Protein AF-A0A6S7KUE8-F1 (afdb_monomer_lite)

Foldseek 3Di:
DVPPDFKAWPVVDDPVRVVVLQWDWDQDPVHRVTIIIGGPDVLVVLLVLLVCCLPPDFLVVLLVVCLVPLPPPVNLSSLLNNLLVLLVVCVVVVPRNLSSLLSLQQPDDQDQLADEDDPSNLSSLSSLVSSVDLVSLLVSLVPHCVLSRQAYEEPDDDLSSLLSVLSSLLRNQNHAAYHYEQCLSNVVSNLVSQQRHHHQADHYHYDDDDPPRAAALQSVLVSLCNHPLQDDDPRHHHQYDADYQHAHDPSNVVSVVCCVVVCSCVNHNYYHYDHRDDPPCVVVVVVVPDDPDDD

Radius of gyration: 24.3 Å; chains: 1; bounding box: 62×59×64 Å

pLDDT: mean 82.49, std 15.75, range [28.41, 98.31]

Secondary structure (DSSP, 8-state):
--S----EEGGG--HHHHTSS-EEEEE-SSSTTSEEEEESSHHHHHHHHHHHHHHHS-HHHHHHHHHHHTT-GGGHHHHHHHHHHHHHHHTTSHHHHHHHHHHHHHT----TTEEE--HHHHHHHHHHHHT--HHHHHHHHHHSGGGG--EEEE-S--HHHHHHHHHHHTT-TT--EEEEE-GGGGHHHHHHHHHH---SEEEEE--TT-TT-PPBHHHHHHHHHHSGGGS--TT----EEEEES-B--HHHHHHHHHHHHTTTTTT-SEEEEEPPPPTTTHHHHGGG-------

Sequence (295 aa):
MENGQLIFDQELFDEQMKKSGLLNSLSNPIFPIQTQFCFIHLTIQEFLAALHVTETYAPADMNEFITNHIRSGKWHLVLQFIAGLLGKKIKMFYRDYIECVLAFAKNCDVIHGKHNLNVNQVLVMKCLREVDDEEIVKDVCETTAMNDVVKLRVDGFHPSDSAAVMFVCKHMKNLTQLYFRNYADCFREFLQLLQKRCINILELMEGFGDKDKHIGAGPVFSALMKSHCTLNHKHTNLTFLMLHGVLLDDPGLSNMRAFFENGHAKHLEKFHFDLPLSPLSWREEMNYTAPLSAR

Structure (mmCIF, N/CA/C/O backbone):
data_AF-A0A6S7KUE8-F1
#
_entry.id   AF-A0A6S7KUE8-F1
#
loop_
_atom_site.group_PDB
_atom_site.id
_atom_site.type_symbol
_atom_site.label_atom_id
_atom_site.label_alt_id
_atom_site.label_comp_id
_atom_site.label_asym_id
_atom_site.label_entity_id
_atom_site.label_seq_id
_atom_site.pdbx_PDB_ins_code
_atom_site.Cartn_x
_atom_site.Cartn_y
_atom_site.Cartn_z
_atom_site.occupancy
_atom_site.B_iso_or_equiv
_atom_site.auth_seq_id
_atom_site.auth_comp_id
_atom_site.auth_asym_id
_atom_site.auth_atom_id
_atom_site.pdbx_PDB_model_num
ATOM 1 N N . MET A 1 1 ? 11.735 -5.085 -22.568 1.00 53.97 1 MET A N 1
ATOM 2 C CA . MET A 1 1 ? 12.772 -6.063 -22.158 1.00 53.97 1 MET A CA 1
ATOM 3 C C . MET A 1 1 ? 12.369 -7.445 -22.659 1.00 53.97 1 MET A C 1
ATOM 5 O O . MET A 1 1 ? 11.889 -8.248 -21.869 1.00 53.97 1 MET A O 1
ATOM 9 N N . GLU A 1 2 ? 12.524 -7.733 -23.950 1.00 46.66 2 GLU A N 1
ATOM 10 C CA . GLU A 1 2 ? 12.017 -9.003 -24.500 1.00 46.66 2 GLU A CA 1
ATOM 11 C C . GLU A 1 2 ? 12.771 -10.232 -23.960 1.00 46.66 2 GLU A C 1
ATOM 13 O O . GLU A 1 2 ? 12.159 -11.278 -23.810 1.00 46.66 2 GLU A O 1
ATOM 18 N N . ASN A 1 3 ? 14.028 -10.089 -23.500 1.00 60.69 3 ASN A N 1
ATOM 19 C CA . ASN A 1 3 ? 14.845 -11.228 -23.034 1.00 60.69 3 ASN A CA 1
ATOM 20 C C . ASN A 1 3 ? 15.563 -11.035 -21.681 1.00 60.69 3 ASN A C 1
ATOM 22 O O . ASN A 1 3 ? 16.439 -11.814 -21.326 1.00 60.69 3 ASN A O 1
ATOM 26 N N . GLY A 1 4 ? 15.233 -9.995 -20.901 1.00 65.31 4 GLY A N 1
ATOM 27 C CA . GLY A 1 4 ? 15.970 -9.699 -19.653 1.00 65.31 4 GLY A CA 1
ATOM 28 C C . GLY A 1 4 ? 17.437 -9.302 -19.871 1.00 65.31 4 GLY A C 1
ATOM 29 O O . GLY A 1 4 ? 18.258 -9.452 -18.974 1.00 65.31 4 GLY A O 1
ATOM 30 N N . GLN A 1 5 ? 17.754 -8.810 -21.067 1.00 77.31 5 GLN A N 1
ATOM 31 C CA . GLN A 1 5 ? 19.077 -8.327 -21.432 1.00 77.31 5 GLN A CA 1
ATOM 32 C C . GLN A 1 5 ? 19.477 -7.126 -20.559 1.00 77.31 5 GLN A C 1
ATOM 34 O O . GLN A 1 5 ? 18.696 -6.188 -20.379 1.00 77.31 5 GLN A O 1
ATOM 39 N N . LEU A 1 6 ? 20.689 -7.189 -20.005 1.00 83.75 6 LEU A N 1
ATOM 40 C CA . LEU A 1 6 ? 21.284 -6.151 -19.150 1.00 83.75 6 LEU A CA 1
ATOM 41 C C . LEU A 1 6 ? 22.481 -5.456 -19.812 1.00 83.75 6 LEU A C 1
ATOM 43 O O . LEU A 1 6 ? 22.948 -4.432 -19.320 1.00 83.75 6 LEU A O 1
ATOM 47 N N . ILE A 1 7 ? 22.989 -6.031 -20.904 1.00 86.56 7 ILE A N 1
ATOM 48 C CA . ILE A 1 7 ? 24.171 -5.571 -21.629 1.00 86.56 7 ILE A CA 1
ATOM 49 C C . ILE A 1 7 ? 23.788 -5.408 -23.093 1.00 86.56 7 ILE A C 1
ATOM 51 O O . ILE A 1 7 ? 23.192 -6.306 -23.689 1.00 86.56 7 ILE A O 1
ATOM 55 N N . PHE A 1 8 ? 24.131 -4.262 -23.654 1.00 88.44 8 PHE A N 1
ATOM 56 C CA . PHE A 1 8 ? 23.706 -3.807 -24.965 1.00 88.44 8 PHE A CA 1
ATOM 57 C C . PHE A 1 8 ? 24.927 -3.399 -25.786 1.00 88.44 8 PHE A C 1
ATOM 59 O O . PHE A 1 8 ? 25.883 -2.834 -25.249 1.00 88.44 8 PHE A O 1
ATOM 66 N N . ASP A 1 9 ? 24.893 -3.662 -27.087 1.00 87.88 9 ASP A N 1
ATOM 67 C CA . ASP A 1 9 ? 25.995 -3.301 -27.973 1.00 87.88 9 ASP A CA 1
ATOM 68 C C . ASP A 1 9 ? 26.000 -1.796 -28.270 1.00 87.88 9 ASP A C 1
ATOM 70 O O . ASP A 1 9 ? 24.959 -1.133 -28.267 1.00 87.88 9 ASP A O 1
ATOM 74 N N . GLN A 1 10 ? 27.189 -1.247 -28.534 1.00 86.25 10 GLN A N 1
ATOM 75 C CA . GLN A 1 10 ? 27.401 0.184 -28.778 1.00 86.25 10 GLN A CA 1
ATOM 76 C C . GLN A 1 10 ? 26.501 0.776 -29.873 1.00 86.25 10 GLN A C 1
ATOM 78 O O . GLN A 1 10 ? 26.181 1.962 -29.811 1.00 86.25 10 GLN A O 1
ATOM 83 N N . GLU A 1 11 ? 26.105 -0.024 -30.862 1.00 85.94 11 GLU A N 1
ATOM 84 C CA . GLU A 1 11 ? 25.285 0.400 -32.003 1.00 85.94 11 GLU A CA 1
ATOM 85 C C . GLU A 1 11 ? 23.877 0.864 -31.599 1.00 85.94 11 GLU A C 1
ATOM 87 O O . GLU A 1 11 ? 23.249 1.623 -32.332 1.00 85.94 11 GLU A O 1
ATOM 92 N N . LEU A 1 12 ? 23.399 0.466 -30.414 1.00 86.38 12 LEU A N 1
ATOM 93 C CA . LEU A 1 12 ? 22.085 0.850 -29.892 1.00 86.38 12 LEU A CA 1
ATOM 94 C C . LEU A 1 12 ? 22.065 2.232 -29.218 1.00 86.38 12 LEU A C 1
ATOM 96 O O . LEU A 1 12 ? 20.992 2.698 -28.838 1.00 86.38 12 LEU A O 1
ATOM 100 N N . PHE A 1 13 ? 23.220 2.886 -29.050 1.00 87.06 13 PHE A N 1
ATOM 101 C CA . PHE A 1 13 ? 23.329 4.152 -28.322 1.00 87.06 13 PHE A CA 1
ATOM 102 C C . PHE A 1 13 ? 23.927 5.254 -29.188 1.00 87.06 13 PHE A C 1
ATOM 104 O O . PHE A 1 13 ? 25.046 5.139 -29.696 1.00 87.06 13 PHE A O 1
ATOM 111 N N . ASP A 1 14 ? 23.214 6.373 -29.276 1.00 91.19 14 ASP A N 1
ATOM 112 C CA . ASP A 1 14 ? 23.757 7.596 -29.852 1.00 91.19 14 ASP A CA 1
ATOM 113 C C . ASP A 1 14 ? 24.721 8.315 -28.880 1.00 91.19 14 ASP A C 1
ATOM 115 O O . ASP A 1 14 ? 24.879 7.960 -27.706 1.00 91.19 14 ASP A O 1
ATOM 119 N N . GLU A 1 15 ? 25.404 9.347 -29.377 1.00 89.19 15 GLU A N 1
ATOM 120 C CA . GLU A 1 15 ? 26.375 10.114 -28.588 1.00 89.19 15 GLU A CA 1
ATOM 121 C C . GLU A 1 15 ? 25.750 10.895 -27.425 1.00 89.19 15 GLU A C 1
ATOM 123 O O . GLU A 1 15 ? 26.433 11.180 -26.438 1.00 89.19 15 GLU A O 1
ATOM 128 N N . GLN A 1 16 ? 24.466 11.245 -27.510 1.00 92.31 16 GLN A N 1
ATOM 129 C CA . GLN A 1 16 ? 23.765 11.931 -26.431 1.00 92.31 16 GLN A CA 1
ATOM 130 C C . GLN A 1 16 ? 23.457 10.953 -25.292 1.00 92.31 16 GLN A C 1
ATOM 132 O O . GLN A 1 16 ? 23.724 11.264 -24.130 1.00 92.31 16 GLN A O 1
ATOM 137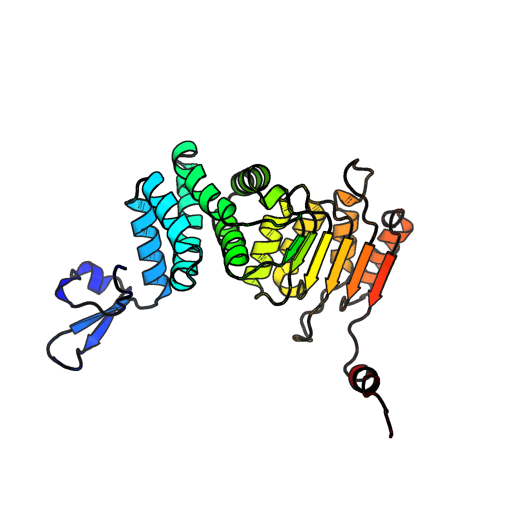 N N . MET A 1 17 ? 22.978 9.750 -25.611 1.00 89.81 17 MET A N 1
ATOM 138 C CA . MET A 1 17 ? 22.739 8.674 -24.651 1.00 89.81 17 MET A CA 1
ATOM 139 C C . MET A 1 17 ? 24.029 8.278 -23.935 1.00 89.81 17 MET A C 1
ATOM 141 O O . MET A 1 17 ? 24.027 8.145 -22.711 1.00 89.81 17 MET A O 1
ATOM 145 N N . LYS A 1 18 ? 25.154 8.182 -24.654 1.00 89.00 18 LYS A N 1
ATOM 146 C CA . LYS A 1 18 ? 26.470 7.896 -24.052 1.00 89.00 18 LYS A CA 1
ATOM 147 C C . LYS A 1 18 ? 26.919 8.973 -23.063 1.00 89.00 18 LYS A C 1
ATOM 149 O O . LYS A 1 18 ? 27.574 8.662 -22.075 1.00 89.00 18 LYS A O 1
ATOM 154 N N . LYS A 1 19 ? 26.540 10.232 -23.295 1.00 90.12 19 LYS A N 1
ATOM 155 C CA . LYS A 1 19 ? 26.858 11.373 -22.416 1.00 90.12 19 LYS A CA 1
ATOM 156 C C . LYS A 1 19 ? 25.806 11.632 -21.336 1.00 90.12 19 LYS A C 1
ATOM 158 O O . LYS A 1 19 ? 25.992 12.533 -20.527 1.00 90.12 19 LYS A O 1
ATOM 163 N N . SER A 1 20 ? 24.723 10.854 -21.295 1.00 91.00 20 SER A N 1
ATOM 164 C CA . SER A 1 20 ? 23.620 11.052 -20.344 1.00 91.00 20 SER A CA 1
ATOM 165 C C . SER A 1 20 ? 24.007 10.827 -18.877 1.00 91.00 20 SER A C 1
ATOM 167 O O . SER A 1 20 ? 23.275 11.245 -17.984 1.00 91.00 20 SER A O 1
ATOM 169 N N . GLY A 1 21 ? 25.118 10.130 -18.617 1.00 90.31 21 GLY A N 1
ATOM 170 C CA . GLY A 1 21 ? 25.482 9.658 -17.279 1.00 90.31 21 GLY A CA 1
ATOM 171 C C . GLY A 1 21 ? 24.641 8.474 -16.790 1.00 90.31 21 GLY A C 1
ATOM 172 O O . GLY A 1 21 ? 24.824 8.046 -15.658 1.00 90.31 21 GLY A O 1
ATOM 173 N N . LEU A 1 22 ? 23.741 7.928 -17.619 1.00 90.88 22 LEU A N 1
ATOM 174 C CA . LEU A 1 22 ? 22.870 6.796 -17.270 1.00 90.88 22 LEU A CA 1
ATOM 175 C C . LEU A 1 22 ? 23.443 5.433 -17.673 1.00 90.88 22 LEU A C 1
ATOM 177 O O . LEU A 1 22 ? 22.861 4.403 -17.325 1.00 90.88 22 LEU A O 1
ATOM 181 N N . LEU A 1 23 ? 24.571 5.417 -18.386 1.00 92.62 23 LEU A N 1
ATOM 182 C CA . LEU A 1 23 ? 25.199 4.210 -18.913 1.00 92.62 23 LEU A CA 1
ATOM 183 C C . LEU A 1 23 ? 26.609 4.032 -18.346 1.00 92.62 23 LEU A C 1
ATOM 185 O O . LEU A 1 23 ? 27.388 4.981 -18.295 1.00 92.62 23 LEU A O 1
ATOM 189 N N . ASN A 1 24 ? 26.947 2.794 -17.998 1.00 91.56 24 ASN A N 1
ATOM 190 C CA . ASN A 1 24 ? 28.317 2.345 -17.800 1.00 91.56 24 ASN A CA 1
ATOM 191 C C . ASN A 1 24 ? 28.819 1.692 -19.089 1.00 91.56 24 ASN A C 1
ATOM 193 O O . ASN A 1 24 ? 28.128 0.858 -19.674 1.00 91.56 24 ASN A O 1
ATOM 197 N N . SER A 1 25 ? 30.034 2.045 -19.504 1.00 90.69 25 SER A N 1
ATOM 198 C CA . SER A 1 25 ? 30.748 1.379 -20.594 1.00 90.69 25 SER A CA 1
ATOM 199 C C . SER A 1 25 ? 31.576 0.210 -20.066 1.00 90.69 25 SER A C 1
ATOM 201 O O . SER A 1 25 ? 32.281 0.345 -19.065 1.00 90.69 25 SER A O 1
ATOM 203 N N . LEU A 1 26 ? 31.551 -0.906 -20.779 1.00 88.69 26 LEU A N 1
ATOM 204 C CA . LEU A 1 26 ? 32.265 -2.137 -20.471 1.00 88.69 26 LEU A CA 1
ATOM 205 C C . LEU A 1 26 ? 33.042 -2.576 -21.718 1.00 88.69 26 LEU A C 1
ATOM 207 O O . LEU A 1 26 ? 32.535 -2.470 -22.835 1.00 88.69 26 LEU A O 1
ATOM 211 N N . SER A 1 27 ? 34.257 -3.096 -21.551 1.00 83.81 27 SER A N 1
ATOM 212 C CA . SER A 1 27 ? 34.951 -3.782 -22.648 1.00 83.81 27 SER A CA 1
ATOM 213 C C . SER A 1 27 ? 34.301 -5.143 -22.895 1.00 83.81 27 SER A C 1
ATOM 215 O O . SER A 1 27 ? 34.071 -5.891 -21.943 1.00 83.81 27 SER A O 1
ATOM 217 N N . ASN A 1 28 ? 34.040 -5.494 -24.155 1.00 79.62 28 ASN A N 1
ATOM 218 C CA . ASN A 1 28 ? 33.561 -6.832 -24.487 1.00 79.62 28 ASN A CA 1
ATOM 219 C C . ASN A 1 28 ? 34.693 -7.860 -24.245 1.00 79.62 28 ASN A C 1
ATOM 221 O O . ASN A 1 28 ? 35.773 -7.725 -24.827 1.00 79.62 28 ASN A O 1
ATOM 225 N N . PRO A 1 29 ? 34.479 -8.894 -23.408 1.00 77.31 29 PRO A N 1
ATOM 226 C CA . PRO A 1 29 ? 35.526 -9.851 -23.046 1.00 77.31 29 PRO A CA 1
ATOM 227 C C . PRO A 1 29 ? 35.936 -10.776 -24.202 1.00 77.31 29 PRO A C 1
ATOM 229 O O . PRO A 1 29 ? 37.032 -11.331 -24.177 1.00 77.31 29 PRO A O 1
ATOM 232 N N . ILE A 1 30 ? 35.070 -10.950 -25.205 1.00 79.94 30 ILE A N 1
ATOM 233 C CA . ILE A 1 30 ? 35.307 -11.792 -26.387 1.00 79.94 30 ILE A CA 1
ATOM 234 C C . ILE A 1 30 ? 35.902 -10.954 -27.526 1.00 79.94 30 ILE A C 1
ATOM 236 O O . ILE A 1 30 ? 36.787 -11.418 -28.244 1.00 79.94 30 ILE A O 1
ATOM 240 N N . PHE A 1 31 ? 35.459 -9.702 -27.663 1.00 79.81 31 PHE A N 1
ATOM 241 C CA . PHE A 1 31 ? 35.920 -8.768 -28.691 1.00 79.81 31 PHE A CA 1
ATOM 242 C C . PHE A 1 31 ? 36.401 -7.457 -28.055 1.00 79.81 31 PHE A C 1
ATOM 244 O O . PHE A 1 31 ? 35.650 -6.488 -28.043 1.00 79.81 31 PHE A O 1
ATOM 251 N N . PRO A 1 32 ? 37.656 -7.362 -27.578 1.00 75.62 32 PRO A N 1
ATOM 252 C CA . PRO A 1 32 ? 38.133 -6.232 -26.763 1.00 75.62 32 PRO A CA 1
ATOM 253 C C . PRO A 1 32 ? 38.028 -4.839 -27.407 1.00 75.62 32 PRO A C 1
ATOM 255 O O . PRO A 1 32 ? 38.117 -3.830 -26.715 1.00 75.62 32 PRO A O 1
ATOM 258 N N . ILE A 1 33 ? 37.859 -4.780 -28.731 1.00 76.56 33 ILE A N 1
ATOM 259 C CA . ILE A 1 33 ? 37.702 -3.543 -29.511 1.00 76.56 33 ILE A CA 1
ATOM 260 C C . ILE A 1 33 ? 36.241 -3.046 -29.483 1.00 76.56 33 ILE A C 1
ATOM 262 O O . ILE A 1 33 ? 35.976 -1.878 -29.756 1.00 76.56 33 ILE A O 1
ATOM 266 N N . GLN A 1 34 ? 35.284 -3.910 -29.137 1.00 81.62 34 GLN A N 1
ATOM 267 C CA . GLN A 1 34 ? 33.876 -3.553 -29.002 1.00 81.62 34 GLN A CA 1
ATOM 268 C C . GLN A 1 34 ? 33.573 -3.068 -27.584 1.00 81.62 34 GLN A C 1
ATOM 270 O O . GLN A 1 34 ? 33.896 -3.725 -26.591 1.00 81.62 34 GLN A O 1
ATOM 275 N N . THR A 1 35 ? 32.896 -1.925 -27.506 1.00 86.81 35 THR A N 1
ATOM 276 C CA . THR A 1 35 ? 32.341 -1.414 -26.251 1.00 86.81 35 THR A CA 1
ATOM 277 C C . THR A 1 35 ? 30.917 -1.927 -26.092 1.00 86.81 35 THR A C 1
ATOM 279 O O . THR A 1 35 ? 30.127 -1.906 -27.036 1.00 86.81 35 THR A O 1
ATOM 282 N N . GLN A 1 36 ? 30.580 -2.363 -24.888 1.00 90.75 36 GLN A N 1
ATOM 283 C CA . GLN A 1 36 ? 29.217 -2.682 -24.484 1.00 90.75 36 GLN A CA 1
ATOM 284 C C . GLN A 1 36 ? 28.757 -1.699 -23.417 1.00 90.75 36 GLN A C 1
ATOM 286 O O . GLN A 1 36 ? 29.570 -1.094 -22.718 1.00 90.75 36 GLN A O 1
ATOM 291 N N . PHE A 1 37 ? 27.448 -1.541 -23.286 1.00 91.25 37 PHE A N 1
ATOM 292 C CA . PHE A 1 37 ? 26.849 -0.646 -22.311 1.00 91.25 37 PHE A CA 1
ATOM 293 C C . PHE A 1 37 ? 25.836 -1.383 -21.449 1.00 91.25 37 PHE A C 1
ATOM 295 O O . PHE A 1 37 ? 25.102 -2.253 -21.918 1.00 91.25 37 PHE A O 1
ATOM 302 N N . CYS A 1 38 ? 25.764 -0.994 -20.186 1.00 91.62 38 CYS A N 1
ATOM 303 C CA . CYS A 1 38 ? 24.664 -1.329 -19.294 1.00 91.62 38 CYS A CA 1
ATOM 304 C C . CYS A 1 38 ? 24.179 -0.058 -18.599 1.00 91.62 38 CYS A C 1
ATOM 306 O O . CYS A 1 38 ? 24.899 0.939 -18.533 1.00 91.62 38 CYS A O 1
ATOM 308 N N . PHE A 1 39 ? 22.956 -0.071 -18.075 1.00 92.38 39 PHE A N 1
ATOM 309 C CA . PHE A 1 39 ? 22.504 1.029 -17.228 1.00 92.38 39 PHE A CA 1
ATOM 310 C C . PHE A 1 39 ? 23.326 1.075 -15.940 1.00 92.38 39 PHE A C 1
ATOM 312 O O . PHE A 1 39 ? 23.695 0.033 -15.397 1.00 92.38 39 PHE A O 1
ATOM 319 N N . ILE A 1 40 ? 23.571 2.279 -15.417 1.00 93.25 40 ILE A N 1
ATOM 320 C CA . ILE A 1 40 ? 24.326 2.457 -14.164 1.00 93.25 40 ILE A CA 1
ATOM 321 C C . ILE A 1 40 ? 23.701 1.712 -12.978 1.00 93.25 40 ILE A C 1
ATOM 323 O O . ILE A 1 40 ? 24.401 1.355 -12.034 1.00 93.25 40 ILE A O 1
ATOM 327 N N . HIS A 1 41 ? 22.386 1.480 -13.023 1.00 92.69 41 HIS A N 1
ATOM 328 C CA . HIS A 1 41 ? 21.662 0.717 -12.021 1.00 92.69 41 HIS A CA 1
ATOM 329 C C . HIS A 1 41 ? 20.420 0.057 -12.629 1.00 92.69 41 HIS A C 1
ATOM 331 O O . HIS A 1 41 ? 19.746 0.651 -13.476 1.00 92.69 41 HIS A O 1
ATOM 337 N N . LEU A 1 42 ? 20.076 -1.144 -12.153 1.00 91.19 42 LEU A N 1
ATOM 338 C CA . LEU A 1 42 ? 18.917 -1.902 -12.642 1.00 91.19 42 LEU A CA 1
ATOM 339 C C . LEU A 1 42 ? 17.604 -1.121 -12.477 1.00 91.19 42 LEU A C 1
ATOM 341 O O . LEU A 1 42 ? 16.780 -1.109 -13.384 1.00 91.19 42 LEU A O 1
ATOM 345 N N . THR A 1 43 ? 17.459 -0.371 -11.383 1.00 93.81 43 THR A N 1
ATOM 346 C CA . THR A 1 43 ? 16.246 0.426 -11.131 1.00 93.81 43 THR A CA 1
ATOM 347 C C . THR A 1 43 ? 16.027 1.530 -12.165 1.00 93.81 43 THR A C 1
ATOM 349 O O . THR A 1 43 ? 14.882 1.882 -12.433 1.00 93.81 43 THR A O 1
ATOM 352 N N . ILE A 1 44 ? 17.090 2.056 -12.789 1.00 93.62 44 ILE A N 1
ATOM 353 C CA . ILE A 1 44 ? 16.964 3.021 -13.893 1.00 93.62 44 ILE A CA 1
ATOM 354 C C . ILE A 1 44 ? 16.452 2.316 -15.144 1.00 93.62 44 ILE A C 1
ATOM 356 O O . ILE A 1 44 ? 15.566 2.835 -15.817 1.00 93.62 44 ILE A O 1
ATOM 360 N N . GLN A 1 45 ? 16.953 1.113 -15.429 1.00 92.06 45 GLN A N 1
ATOM 361 C CA . GLN A 1 45 ? 16.440 0.294 -16.524 1.00 92.06 45 GLN A CA 1
ATOM 362 C C . GLN A 1 45 ? 14.955 -0.052 -16.316 1.00 92.06 45 GLN A C 1
ATOM 364 O O . GLN A 1 45 ? 14.162 0.027 -17.253 1.00 92.06 45 GLN A O 1
ATOM 369 N N . GLU A 1 46 ? 14.563 -0.408 -15.092 1.00 94.94 46 GLU A N 1
ATOM 370 C CA . GLU A 1 46 ? 13.174 -0.710 -14.727 1.00 94.94 46 GLU A CA 1
ATOM 371 C C . GLU A 1 46 ? 12.275 0.529 -14.814 1.00 94.94 46 GLU A C 1
ATOM 373 O O . GLU A 1 46 ? 11.165 0.444 -15.342 1.00 94.94 46 GLU A O 1
ATOM 378 N N . PHE A 1 47 ? 12.765 1.692 -14.378 1.00 96.19 47 PHE A N 1
ATOM 379 C CA . PHE A 1 47 ? 12.056 2.960 -14.523 1.00 96.19 47 PHE A CA 1
ATOM 380 C C . PHE A 1 47 ? 11.864 3.348 -15.992 1.00 96.19 47 PHE A C 1
ATOM 382 O O . PHE A 1 47 ? 10.759 3.702 -16.389 1.00 96.19 47 PHE A O 1
ATOM 389 N N . LEU A 1 48 ? 12.902 3.245 -16.826 1.00 93.94 48 LEU A N 1
ATOM 390 C CA . LEU A 1 48 ? 12.798 3.552 -18.255 1.00 93.94 48 LEU A CA 1
ATOM 391 C C . LEU A 1 48 ? 11.878 2.568 -18.986 1.00 93.94 48 LEU A C 1
ATOM 393 O O . LEU A 1 48 ? 11.148 2.974 -19.888 1.00 93.94 48 LEU A O 1
ATOM 397 N N . ALA A 1 49 ? 11.854 1.297 -18.575 1.00 94.25 49 ALA A N 1
ATOM 398 C CA . ALA A 1 49 ? 10.881 0.332 -19.078 1.00 94.25 49 ALA A CA 1
ATOM 399 C C . ALA A 1 49 ? 9.444 0.719 -18.690 1.00 94.25 49 ALA A C 1
ATOM 401 O O . ALA A 1 49 ? 8.560 0.690 -19.544 1.00 94.25 49 ALA A O 1
ATOM 402 N N . ALA A 1 50 ? 9.215 1.125 -17.437 1.00 97.50 50 ALA A N 1
ATOM 403 C CA . ALA A 1 50 ? 7.918 1.617 -16.978 1.00 97.50 50 ALA A CA 1
ATOM 404 C C . ALA A 1 50 ? 7.485 2.889 -17.722 1.00 97.50 50 ALA A C 1
ATOM 406 O O . ALA A 1 50 ? 6.329 2.999 -18.130 1.00 97.50 50 ALA A O 1
ATOM 407 N N . LEU A 1 51 ? 8.417 3.821 -17.940 1.00 96.38 51 LEU A N 1
ATOM 408 C CA . LEU A 1 51 ? 8.189 5.044 -18.703 1.00 96.38 51 LEU A CA 1
ATOM 409 C C . LEU A 1 51 ? 7.813 4.725 -20.149 1.00 96.38 51 LEU A C 1
ATOM 411 O O . LEU A 1 51 ? 6.822 5.250 -20.639 1.00 96.38 51 LEU A O 1
ATOM 415 N N . HIS A 1 52 ? 8.549 3.824 -20.804 1.00 95.00 52 HIS A N 1
ATOM 416 C CA . HIS A 1 52 ? 8.230 3.388 -22.158 1.00 95.00 52 HIS A CA 1
ATOM 417 C C . HIS A 1 52 ? 6.818 2.801 -22.232 1.00 95.00 52 HIS A C 1
ATOM 419 O O . HIS A 1 52 ? 6.016 3.304 -23.006 1.00 95.00 52 HIS A O 1
ATOM 425 N N . VAL A 1 53 ? 6.492 1.812 -21.390 1.00 95.75 53 VAL A N 1
ATOM 426 C CA . VAL A 1 53 ? 5.145 1.211 -21.345 1.00 95.75 53 VAL A CA 1
ATOM 427 C C . VAL A 1 53 ? 4.082 2.285 -21.122 1.00 95.75 53 VAL A C 1
ATOM 429 O O . VAL A 1 53 ? 3.080 2.315 -21.824 1.00 95.75 53 VAL A O 1
ATOM 432 N N . THR A 1 54 ? 4.308 3.207 -20.186 1.00 94.75 54 THR A N 1
ATOM 433 C CA . THR A 1 54 ? 3.310 4.229 -19.849 1.00 94.75 54 THR A CA 1
ATOM 434 C C . THR A 1 54 ? 3.110 5.263 -20.961 1.00 94.75 54 THR A C 1
ATOM 436 O O . THR A 1 54 ? 2.011 5.799 -21.096 1.00 94.75 54 THR A O 1
ATOM 439 N N . GLU A 1 55 ? 4.141 5.565 -21.755 1.00 93.94 55 GLU A N 1
ATOM 440 C CA . GLU A 1 55 ? 4.065 6.546 -22.845 1.00 93.94 55 GLU A CA 1
ATOM 441 C C . GLU A 1 55 ? 3.638 5.964 -24.193 1.00 93.94 55 GLU A C 1
ATOM 443 O O . GLU A 1 55 ? 3.054 6.692 -24.994 1.00 93.94 55 GLU A O 1
ATOM 448 N N . THR A 1 56 ? 3.903 4.683 -24.458 1.00 94.81 56 THR A N 1
ATOM 449 C CA . THR A 1 56 ? 3.650 4.088 -25.780 1.00 94.81 56 THR A CA 1
ATOM 450 C C . THR A 1 56 ? 2.430 3.179 -25.833 1.00 94.81 56 THR A C 1
ATOM 452 O O . THR A 1 56 ? 1.865 3.022 -26.914 1.00 94.81 56 THR A O 1
ATOM 455 N N . TYR A 1 57 ? 2.005 2.583 -24.714 1.00 94.88 57 TYR A N 1
ATOM 456 C CA . TYR A 1 57 ? 0.887 1.638 -24.724 1.00 94.88 57 TYR A CA 1
ATOM 457 C C . TYR A 1 57 ? -0.445 2.379 -24.649 1.00 94.88 57 TYR A C 1
ATOM 459 O O . TYR A 1 57 ? -0.608 3.321 -23.868 1.00 94.88 57 TYR A O 1
ATOM 467 N N . ALA A 1 58 ? -1.432 1.912 -25.418 1.00 93.44 58 ALA A N 1
ATOM 468 C CA . ALA A 1 58 ? -2.809 2.325 -25.203 1.00 93.44 58 ALA A CA 1
ATOM 469 C C . ALA A 1 58 ? -3.316 1.771 -23.853 1.00 93.44 58 ALA A C 1
ATOM 471 O O . ALA A 1 58 ? -2.781 0.777 -23.351 1.00 93.44 58 ALA A O 1
ATOM 472 N N . PRO A 1 59 ? -4.370 2.355 -23.253 1.00 92.62 59 PRO A N 1
ATOM 473 C CA . PRO A 1 59 ? -4.885 1.884 -21.966 1.00 92.62 59 PRO A CA 1
ATOM 474 C C . PRO A 1 59 ? -5.233 0.388 -21.922 1.00 92.62 59 PRO A C 1
ATOM 476 O O . PRO A 1 59 ? -4.978 -0.275 -20.918 1.00 92.62 59 PRO A O 1
ATOM 479 N N . ALA A 1 60 ? -5.770 -0.167 -23.014 1.00 93.19 60 ALA A N 1
ATOM 480 C CA . ALA A 1 60 ? -6.084 -1.594 -23.105 1.00 93.19 60 ALA A CA 1
ATOM 481 C C . ALA A 1 60 ? -4.821 -2.472 -23.023 1.00 93.19 60 ALA A C 1
ATOM 483 O O . ALA A 1 60 ? -4.768 -3.382 -22.194 1.00 93.19 60 ALA A O 1
ATOM 484 N N . ASP A 1 61 ? -3.786 -2.144 -23.803 1.00 95.88 61 ASP A N 1
ATOM 485 C CA . ASP A 1 61 ? -2.509 -2.873 -23.816 1.00 95.88 61 ASP A CA 1
ATOM 486 C C . ASP A 1 61 ? -1.786 -2.755 -22.468 1.00 95.88 61 ASP A C 1
ATOM 488 O O . ASP A 1 61 ? -1.146 -3.691 -21.992 1.00 95.88 61 ASP A O 1
ATOM 492 N N . MET A 1 62 ? -1.905 -1.599 -21.811 1.00 95.06 62 MET A N 1
ATOM 493 C CA . MET A 1 62 ? -1.340 -1.375 -20.483 1.00 95.06 62 MET A CA 1
ATOM 494 C C . MET A 1 62 ? -2.038 -2.217 -19.411 1.00 95.06 62 MET A C 1
ATOM 496 O O . MET A 1 62 ? -1.373 -2.794 -18.550 1.00 95.06 62 MET A O 1
ATOM 500 N N . ASN A 1 63 ? -3.366 -2.313 -19.459 1.00 94.69 63 ASN A N 1
ATOM 501 C CA . ASN A 1 63 ? -4.133 -3.173 -18.562 1.00 94.69 63 ASN A CA 1
ATOM 502 C C . ASN A 1 63 ? -3.743 -4.651 -18.745 1.00 94.69 63 ASN A C 1
ATOM 504 O O . ASN A 1 63 ? -3.470 -5.354 -17.765 1.00 94.69 63 ASN A O 1
ATOM 508 N N . GLU A 1 64 ? -3.627 -5.104 -19.995 1.00 95.62 64 GLU A N 1
ATOM 509 C CA . GLU A 1 64 ? -3.130 -6.445 -20.306 1.00 95.62 64 GLU A CA 1
ATOM 510 C C . GLU A 1 64 ? -1.705 -6.654 -19.771 1.00 95.62 64 GLU A C 1
ATOM 512 O O . GLU A 1 64 ? -1.431 -7.654 -19.100 1.00 95.62 64 GLU A O 1
ATOM 517 N N . PHE A 1 65 ? -0.812 -5.681 -19.975 1.00 96.25 65 PHE A N 1
ATOM 518 C CA . PHE A 1 65 ? 0.550 -5.727 -19.454 1.00 96.25 65 PHE A CA 1
ATOM 519 C C . PHE A 1 65 ? 0.575 -5.881 -17.927 1.00 96.25 65 PHE A C 1
ATOM 521 O O . PHE A 1 65 ? 1.300 -6.735 -17.417 1.00 96.25 65 PHE A O 1
ATOM 528 N N . ILE A 1 66 ? -0.215 -5.097 -17.189 1.00 96.12 66 ILE A N 1
ATOM 529 C CA . ILE A 1 66 ? -0.305 -5.192 -15.723 1.00 96.12 66 ILE A CA 1
ATOM 530 C C . ILE A 1 66 ? -0.786 -6.587 -15.317 1.00 96.12 66 ILE A C 1
ATOM 532 O O . ILE A 1 66 ? -0.141 -7.255 -14.505 1.00 96.12 66 ILE A O 1
ATOM 536 N N . THR A 1 67 ? -1.879 -7.051 -15.921 1.00 94.31 67 THR A N 1
ATOM 537 C CA . THR A 1 67 ? -2.517 -8.331 -15.590 1.00 94.31 67 THR A CA 1
ATOM 538 C C . THR A 1 67 ? -1.580 -9.518 -15.820 1.00 94.31 67 THR A C 1
ATOM 540 O O . THR A 1 67 ? -1.475 -10.401 -14.967 1.00 94.31 67 THR A O 1
ATOM 543 N N . ASN A 1 68 ? -0.829 -9.511 -16.923 1.00 94.81 68 ASN A N 1
ATOM 544 C CA . ASN A 1 68 ? 0.085 -10.597 -17.276 1.00 94.81 68 ASN A CA 1
ATOM 545 C C . ASN A 1 68 ? 1.349 -10.640 -16.400 1.00 94.81 68 ASN A C 1
ATOM 547 O O . ASN A 1 68 ? 1.957 -11.701 -16.245 1.00 94.81 68 ASN A O 1
ATOM 551 N N . HIS A 1 69 ? 1.751 -9.515 -15.799 1.00 94.69 69 HIS A N 1
ATOM 552 C CA . HIS A 1 69 ? 3.041 -9.403 -15.112 1.00 94.69 69 HIS A CA 1
ATOM 553 C C . HIS A 1 69 ? 2.959 -9.265 -13.586 1.00 94.69 69 HIS A C 1
ATOM 555 O O . HIS A 1 69 ? 3.967 -9.487 -12.914 1.00 94.69 69 HIS A O 1
ATOM 561 N N . ILE A 1 70 ? 1.789 -8.976 -13.009 1.00 92.75 70 ILE A N 1
ATOM 562 C CA . ILE A 1 70 ? 1.611 -8.747 -11.560 1.00 92.75 70 ILE A CA 1
ATOM 563 C C . ILE A 1 70 ? 2.064 -9.920 -10.679 1.00 92.75 70 ILE A C 1
ATOM 565 O O . ILE A 1 70 ? 2.555 -9.726 -9.568 1.00 92.75 70 ILE A O 1
ATOM 569 N N . ARG A 1 71 ? 1.957 -11.153 -11.189 1.00 90.94 71 ARG A N 1
ATOM 570 C CA . ARG A 1 71 ? 2.371 -12.373 -10.476 1.00 90.94 71 ARG A CA 1
ATOM 571 C C . ARG A 1 71 ? 3.859 -12.696 -10.630 1.00 90.94 71 ARG A C 1
ATOM 573 O O . ARG A 1 71 ? 4.338 -13.646 -10.015 1.00 90.94 71 ARG A O 1
ATOM 580 N N . SER A 1 72 ? 4.595 -11.931 -11.436 1.00 91.50 72 SER A N 1
ATOM 581 C CA . SER A 1 72 ? 6.006 -12.167 -11.728 1.00 91.50 72 SER A CA 1
ATOM 582 C C . SER A 1 72 ? 6.897 -11.189 -10.964 1.00 91.50 72 SER A C 1
ATOM 584 O O . SER A 1 72 ? 6.984 -10.018 -11.331 1.00 91.50 72 SER A O 1
ATOM 586 N N . GLY A 1 73 ? 7.666 -11.707 -9.997 1.00 89.50 73 GLY A N 1
ATOM 587 C CA . GLY A 1 73 ? 8.654 -10.957 -9.200 1.00 89.50 73 GLY A CA 1
ATOM 588 C C . GLY A 1 73 ? 9.562 -10.027 -10.013 1.00 89.50 73 GLY A C 1
ATOM 589 O O . GLY A 1 73 ? 9.835 -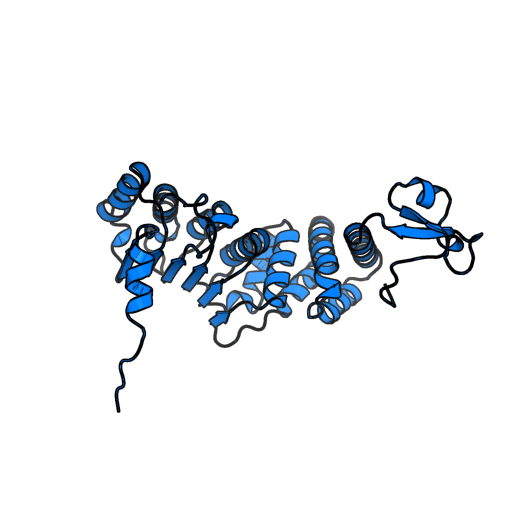8.904 -9.605 1.00 89.50 73 GLY A O 1
ATOM 590 N N . LYS A 1 74 ? 9.954 -10.459 -11.220 1.00 89.81 74 LYS A N 1
ATOM 591 C CA . LYS A 1 74 ? 10.786 -9.690 -12.162 1.00 89.81 74 LYS A CA 1
ATOM 592 C C . LYS A 1 74 ? 10.218 -8.310 -12.517 1.00 89.81 74 LYS A C 1
ATOM 594 O O . LYS A 1 74 ? 10.976 -7.403 -12.828 1.00 89.81 74 LYS A O 1
ATOM 599 N N . TRP A 1 75 ? 8.897 -8.160 -12.518 1.00 94.31 75 TRP A N 1
ATOM 600 C CA . TRP A 1 75 ? 8.225 -6.939 -12.966 1.00 94.31 75 TRP A CA 1
ATOM 601 C C . TRP A 1 75 ? 7.756 -6.062 -11.808 1.00 94.31 75 TRP A C 1
ATOM 603 O O . TRP A 1 75 ? 7.177 -5.008 -12.040 1.00 94.31 75 TRP A O 1
ATOM 613 N N . HIS A 1 76 ? 8.012 -6.462 -10.560 1.00 94.81 76 HIS A N 1
ATOM 614 C CA . HIS A 1 76 ? 7.474 -5.790 -9.378 1.00 94.81 76 HIS A CA 1
ATOM 615 C C . HIS A 1 76 ? 7.880 -4.317 -9.292 1.00 94.81 76 HIS A C 1
ATOM 617 O O . HIS A 1 76 ? 7.039 -3.484 -8.958 1.00 94.81 76 HIS A O 1
ATOM 623 N N . LEU A 1 77 ? 9.132 -3.965 -9.606 1.00 96.06 77 LEU A N 1
ATOM 624 C CA . LEU A 1 77 ? 9.547 -2.561 -9.565 1.00 96.06 77 LEU A CA 1
ATOM 625 C C . LEU A 1 77 ? 9.034 -1.766 -10.772 1.00 96.06 77 LEU A C 1
ATOM 627 O O . LEU A 1 77 ? 8.569 -0.640 -10.613 1.00 96.06 77 LEU A O 1
ATOM 631 N N . VAL A 1 78 ? 9.033 -2.373 -11.962 1.00 97.31 78 VAL A N 1
ATOM 632 C CA . VAL A 1 78 ? 8.448 -1.769 -13.171 1.00 97.31 78 VAL A CA 1
ATOM 633 C C . VAL A 1 78 ? 6.973 -1.424 -12.936 1.00 97.31 78 VAL A C 1
ATOM 635 O O . VAL A 1 78 ? 6.547 -0.315 -13.233 1.00 97.31 78 VAL A O 1
ATOM 638 N N . LEU A 1 79 ? 6.202 -2.339 -12.345 1.00 97.81 79 LEU A N 1
ATOM 639 C CA . LEU A 1 79 ? 4.781 -2.144 -12.046 1.00 97.81 79 LEU A CA 1
ATOM 640 C C . LEU A 1 79 ? 4.537 -1.059 -10.987 1.00 97.81 79 LEU A C 1
ATOM 642 O O . LEU A 1 79 ? 3.562 -0.317 -11.098 1.00 97.81 79 LEU A O 1
ATOM 646 N N . GLN A 1 80 ? 5.422 -0.920 -9.996 1.00 97.44 80 GLN A N 1
ATOM 647 C CA . GLN A 1 80 ? 5.371 0.199 -9.044 1.00 97.44 80 GLN A CA 1
ATOM 648 C C . GLN A 1 80 ? 5.595 1.542 -9.746 1.00 97.44 80 GLN A C 1
ATOM 650 O O . GLN A 1 80 ? 4.818 2.472 -9.544 1.00 97.44 80 GLN A O 1
ATOM 655 N N . PHE A 1 81 ? 6.591 1.630 -10.633 1.00 98.31 81 PHE A N 1
ATOM 656 C CA . PHE A 1 81 ? 6.818 2.844 -11.419 1.00 98.31 81 PHE A CA 1
ATOM 657 C C . PHE A 1 81 ? 5.664 3.153 -12.379 1.00 98.31 81 PHE A C 1
ATOM 659 O O . PHE A 1 81 ? 5.270 4.312 -12.479 1.00 98.31 81 PHE A O 1
ATOM 666 N N . ILE A 1 82 ? 5.082 2.142 -13.038 1.00 98.00 82 ILE A N 1
ATOM 667 C CA . ILE A 1 82 ? 3.882 2.317 -13.873 1.00 98.00 82 ILE A CA 1
ATOM 668 C C . ILE A 1 82 ? 2.748 2.920 -13.040 1.00 98.00 82 ILE A C 1
ATOM 670 O O . ILE A 1 82 ? 2.132 3.886 -13.477 1.00 98.00 82 ILE A O 1
ATOM 674 N N . ALA A 1 83 ? 2.499 2.416 -11.828 1.00 97.44 83 ALA A N 1
ATOM 675 C CA . ALA A 1 83 ? 1.441 2.945 -10.971 1.00 97.44 83 ALA A CA 1
ATOM 676 C C . ALA A 1 83 ? 1.650 4.432 -10.619 1.00 97.44 83 ALA A C 1
ATOM 678 O O . ALA A 1 83 ? 0.715 5.226 -10.737 1.00 97.44 83 ALA A O 1
ATOM 679 N N . GLY A 1 84 ? 2.880 4.839 -10.285 1.00 96.88 84 GLY A N 1
ATOM 680 C CA . GLY A 1 84 ? 3.184 6.248 -10.014 1.00 96.88 84 GLY A CA 1
ATOM 681 C C . GLY A 1 84 ? 3.127 7.161 -11.241 1.00 96.88 84 GLY A C 1
ATOM 682 O O . GLY A 1 84 ? 2.707 8.317 -11.148 1.00 96.88 84 GLY A O 1
ATOM 683 N N . LEU A 1 85 ? 3.484 6.656 -12.423 1.00 96.12 85 LEU A N 1
ATOM 684 C CA . LEU A 1 85 ? 3.309 7.394 -13.677 1.00 96.12 85 LEU A CA 1
ATOM 685 C C . LEU A 1 85 ? 1.824 7.513 -14.059 1.00 96.12 85 LEU A C 1
ATOM 687 O O . LEU A 1 85 ? 1.386 8.580 -14.497 1.00 96.12 85 LEU A O 1
ATOM 691 N N . LEU A 1 86 ? 1.029 6.464 -13.826 1.00 94.81 86 LEU A N 1
ATOM 692 C CA . LEU A 1 86 ? -0.421 6.474 -14.026 1.00 94.81 86 LEU A CA 1
ATOM 693 C C . LEU A 1 86 ? -1.112 7.500 -13.133 1.00 94.81 86 LEU A C 1
ATOM 695 O O . LEU A 1 86 ? -1.961 8.238 -13.625 1.00 94.81 86 LEU A O 1
ATOM 699 N N . GLY A 1 87 ? -0.710 7.617 -11.864 1.00 91.88 87 GLY A N 1
ATOM 700 C CA . GLY A 1 87 ? -1.221 8.653 -10.963 1.00 91.88 87 GLY A CA 1
ATOM 701 C C . GLY A 1 87 ? -1.079 10.067 -11.535 1.00 91.88 87 GLY A C 1
ATOM 702 O O . GLY A 1 87 ? -2.001 10.880 -11.454 1.00 91.88 87 GLY A O 1
ATOM 703 N N . LYS A 1 88 ? 0.037 10.351 -12.220 1.00 89.38 88 LYS A N 1
ATOM 704 C CA . LYS A 1 88 ? 0.241 11.625 -12.931 1.00 89.38 88 LYS A CA 1
ATOM 705 C C . LYS A 1 88 ? -0.631 11.744 -14.184 1.00 89.38 88 LYS A C 1
ATOM 707 O O . LYS A 1 88 ? -1.212 12.804 -14.405 1.00 89.38 88 LYS A O 1
ATOM 712 N N . LYS A 1 89 ? -0.755 10.678 -14.985 1.00 88.38 89 LYS A N 1
ATOM 713 C CA . LYS A 1 89 ? -1.590 10.683 -16.202 1.00 88.38 89 LYS A CA 1
ATOM 714 C C . LYS A 1 89 ? -3.079 10.839 -15.896 1.00 88.38 89 LYS A C 1
ATOM 716 O O . LYS A 1 89 ? -3.750 11.594 -16.591 1.00 88.38 89 LYS A O 1
ATOM 721 N N . ILE A 1 90 ? -3.593 10.207 -14.841 1.00 87.44 90 ILE A N 1
ATOM 722 C CA . ILE A 1 90 ? -5.011 10.297 -14.449 1.00 87.44 90 ILE A CA 1
ATOM 723 C C . ILE A 1 90 ? -5.390 11.734 -14.069 1.00 87.44 90 ILE A C 1
ATOM 725 O O . ILE A 1 90 ? -6.462 12.199 -14.448 1.00 87.44 90 ILE A O 1
ATOM 729 N N . LYS A 1 91 ? -4.489 12.493 -13.429 1.00 81.62 91 LYS A N 1
ATOM 730 C CA . LYS A 1 91 ? -4.712 13.923 -13.135 1.00 81.62 91 LYS A CA 1
ATOM 731 C C . LYS A 1 91 ? -4.907 14.774 -14.403 1.00 81.62 91 LYS A C 1
ATOM 733 O O . LYS A 1 91 ? -5.500 15.845 -14.327 1.00 81.62 91 LYS A O 1
ATOM 738 N N . MET A 1 92 ? -4.444 14.300 -15.562 1.00 80.12 92 MET A N 1
ATOM 739 C CA . MET A 1 92 ? -4.590 14.971 -16.860 1.00 80.12 92 MET A CA 1
ATOM 740 C C . MET A 1 92 ? -5.721 14.374 -17.721 1.00 80.12 92 MET A C 1
ATOM 742 O O . MET A 1 92 ? -6.396 15.112 -18.434 1.00 80.12 92 MET A O 1
ATOM 746 N N . PHE A 1 93 ? -5.942 13.056 -17.644 1.00 78.31 93 PHE A N 1
ATOM 747 C CA . PHE A 1 93 ? -6.820 12.280 -18.533 1.00 78.31 93 PHE A CA 1
ATOM 748 C C . PHE A 1 93 ? -7.609 11.207 -17.759 1.00 78.31 93 PHE A C 1
ATOM 750 O O . PHE A 1 93 ? -7.505 10.011 -18.030 1.00 78.31 93 PHE A O 1
ATOM 757 N N . TYR A 1 94 ? -8.380 11.634 -16.752 1.00 70.62 94 TYR A N 1
ATOM 758 C CA . TYR A 1 94 ? -8.920 10.763 -15.696 1.00 70.62 94 TYR A CA 1
ATOM 759 C C . TYR A 1 94 ? -9.602 9.475 -16.180 1.00 70.62 94 TYR A C 1
ATOM 761 O O . TYR A 1 94 ? -9.297 8.386 -15.693 1.00 70.62 94 TYR A O 1
ATOM 769 N N . ARG A 1 95 ? -10.518 9.580 -17.150 1.00 69.44 95 ARG A N 1
ATOM 770 C CA . ARG A 1 95 ? -11.331 8.434 -17.590 1.00 69.44 95 ARG A CA 1
ATOM 771 C C . ARG A 1 95 ? -10.544 7.365 -18.340 1.00 69.44 95 ARG A C 1
ATOM 773 O O . ARG A 1 95 ? -10.957 6.211 -18.312 1.00 69.44 95 ARG A O 1
ATOM 780 N N . ASP A 1 96 ? -9.431 7.723 -18.967 1.00 80.38 96 ASP A N 1
ATOM 781 C CA . ASP A 1 96 ? -8.779 6.824 -19.918 1.00 80.38 96 ASP A CA 1
ATOM 782 C C . ASP A 1 96 ? -7.853 5.821 -19.218 1.00 80.38 96 ASP A C 1
ATOM 784 O O . ASP A 1 96 ? -7.631 4.733 -19.737 1.00 80.38 96 ASP A O 1
ATOM 788 N N . TYR A 1 97 ? -7.349 6.150 -18.021 1.00 88.94 97 TYR A N 1
ATOM 789 C CA . TYR A 1 97 ? -6.315 5.362 -17.333 1.00 88.94 97 TYR A CA 1
ATOM 790 C C . TYR A 1 97 ? -6.732 4.791 -15.972 1.00 88.94 97 TYR A C 1
ATOM 792 O O . TYR A 1 97 ? -5.988 3.996 -15.394 1.00 88.94 97 TYR A O 1
ATOM 800 N N . ILE A 1 98 ? -7.917 5.134 -15.454 1.00 90.31 98 ILE A N 1
ATOM 801 C CA . ILE A 1 98 ? -8.397 4.592 -14.172 1.00 90.31 98 ILE A CA 1
ATOM 802 C C . ILE A 1 98 ? -8.546 3.062 -14.205 1.00 90.31 98 ILE A C 1
ATOM 804 O O . ILE A 1 98 ? -8.211 2.386 -13.232 1.00 90.31 98 ILE A O 1
ATOM 808 N N . GLU A 1 99 ? -8.944 2.492 -15.348 1.00 91.69 99 GLU A N 1
ATOM 809 C CA . GLU A 1 99 ? -9.030 1.036 -15.533 1.00 91.69 99 GLU A CA 1
ATOM 810 C C . GLU A 1 99 ? -7.670 0.340 -15.396 1.00 91.69 99 GLU A C 1
ATOM 812 O O . GLU A 1 99 ? -7.609 -0.788 -14.905 1.00 91.69 99 GLU A O 1
ATOM 817 N N . CYS A 1 100 ? -6.570 1.015 -15.750 1.00 94.50 100 CYS A N 1
ATOM 818 C CA . CYS A 1 100 ? -5.222 0.492 -15.536 1.00 94.50 100 CYS A CA 1
ATOM 819 C C . CYS A 1 100 ? -4.891 0.409 -14.040 1.00 94.50 100 CYS A C 1
ATOM 821 O O . CYS A 1 100 ? -4.275 -0.557 -13.599 1.00 94.50 100 CYS A O 1
ATOM 823 N N . VAL A 1 101 ? -5.334 1.378 -13.229 1.00 94.88 101 VAL A N 1
ATOM 824 C CA . VAL A 1 101 ? -5.148 1.309 -11.770 1.00 94.88 101 VAL A CA 1
ATOM 825 C C . VAL A 1 101 ? -6.028 0.217 -11.159 1.00 94.88 101 VAL A C 1
ATOM 827 O O . VAL A 1 101 ? -5.561 -0.564 -10.327 1.00 94.88 101 VAL A O 1
ATOM 830 N N . LEU A 1 102 ? -7.276 0.093 -11.624 1.00 93.69 102 LEU A N 1
ATOM 831 C CA . LEU A 1 102 ? -8.174 -0.993 -11.220 1.00 93.69 102 LEU A CA 1
ATOM 832 C C . LEU A 1 102 ? -7.596 -2.376 -11.550 1.00 93.69 102 LEU A C 1
ATOM 834 O O . LEU A 1 102 ? -7.833 -3.321 -10.798 1.00 93.69 102 LEU A O 1
ATOM 838 N N . ALA A 1 103 ? -6.811 -2.509 -12.623 1.00 94.25 103 ALA A N 1
ATOM 839 C CA . ALA A 1 103 ? -6.147 -3.761 -12.983 1.00 94.25 103 ALA A CA 1
ATOM 840 C C . ALA A 1 103 ? -5.223 -4.288 -11.871 1.00 94.25 103 ALA A C 1
ATOM 842 O O . ALA A 1 103 ? -5.196 -5.495 -11.626 1.00 94.25 103 ALA A O 1
ATOM 843 N N . PHE A 1 104 ? -4.528 -3.410 -11.133 1.00 94.88 104 PHE A N 1
ATOM 844 C CA . PHE A 1 104 ? -3.737 -3.833 -9.971 1.00 94.88 104 PHE A CA 1
ATOM 845 C C . PHE A 1 104 ? -4.628 -4.480 -8.905 1.00 94.88 104 PHE A C 1
ATOM 847 O O . PHE A 1 104 ? -4.354 -5.588 -8.451 1.00 94.88 104 PHE A O 1
ATOM 854 N N . ALA A 1 105 ? -5.725 -3.816 -8.535 1.00 91.19 105 ALA A N 1
ATOM 855 C CA . ALA A 1 105 ? -6.606 -4.270 -7.461 1.00 91.19 105 ALA A CA 1
ATOM 856 C C . ALA A 1 105 ? -7.465 -5.489 -7.838 1.00 91.19 105 ALA A C 1
ATOM 858 O O . ALA A 1 105 ? -7.747 -6.322 -6.978 1.00 91.19 105 ALA A O 1
ATOM 859 N N . LYS A 1 106 ? -7.814 -5.665 -9.121 1.00 88.38 106 LYS A N 1
ATOM 860 C CA . LYS A 1 106 ? -8.492 -6.874 -9.636 1.00 88.38 106 LYS A CA 1
ATOM 861 C C . LYS A 1 106 ? -7.674 -8.156 -9.415 1.00 88.38 106 LYS A C 1
ATOM 863 O O . LYS A 1 106 ? -8.240 -9.241 -9.424 1.00 88.38 106 LYS A O 1
ATOM 868 N N . ASN A 1 107 ? -6.367 -8.038 -9.175 1.00 79.56 107 ASN A N 1
ATOM 869 C CA . ASN A 1 107 ? -5.487 -9.164 -8.859 1.00 79.56 107 ASN A CA 1
ATOM 870 C C . ASN A 1 107 ? -5.398 -9.488 -7.353 1.00 79.56 107 ASN A C 1
ATOM 872 O O . ASN A 1 107 ? -4.621 -10.359 -6.951 1.00 79.56 107 ASN A O 1
ATOM 876 N N . CYS A 1 108 ? -6.194 -8.825 -6.509 1.00 79.88 108 CYS A N 1
ATOM 877 C CA . CYS A 1 108 ? -6.377 -9.202 -5.112 1.00 79.88 108 CYS A CA 1
ATOM 878 C C . CYS A 1 108 ? -7.535 -10.197 -4.965 1.00 79.88 108 CYS A C 1
ATOM 880 O O . CYS A 1 108 ? -8.688 -9.808 -4.798 1.00 79.88 108 CYS A O 1
ATOM 882 N N . ASP A 1 109 ? -7.216 -11.491 -4.960 1.00 73.81 109 ASP A N 1
ATOM 883 C CA . ASP A 1 109 ? -8.189 -12.538 -4.638 1.00 73.81 109 ASP A CA 1
ATOM 884 C C . ASP A 1 109 ? -8.523 -12.518 -3.134 1.00 73.81 109 ASP A C 1
ATOM 886 O O . ASP A 1 109 ? -7.686 -12.875 -2.299 1.00 73.81 109 ASP A O 1
ATOM 890 N N . VAL A 1 110 ? -9.745 -12.122 -2.765 1.00 72.38 110 VAL A N 1
ATOM 891 C CA . VAL A 1 110 ? -10.212 -12.125 -1.367 1.00 72.38 110 VAL A CA 1
ATOM 892 C C . VAL A 1 110 ? -11.102 -13.338 -1.120 1.00 72.38 110 VAL A C 1
ATOM 894 O O . VAL A 1 110 ? -12.224 -13.433 -1.605 1.00 72.38 110 VAL A O 1
ATOM 897 N N . ILE A 1 111 ? -10.597 -14.287 -0.332 1.00 65.88 111 ILE A N 1
ATOM 898 C CA . ILE A 1 111 ? -11.293 -15.534 -0.011 1.00 65.88 111 ILE A CA 1
ATOM 899 C C . ILE A 1 111 ? -11.926 -15.410 1.386 1.00 65.88 111 ILE A C 1
ATOM 901 O O . ILE A 1 111 ? -11.225 -15.292 2.389 1.00 65.88 111 ILE A O 1
ATOM 905 N N . HIS A 1 112 ? -13.261 -15.456 1.464 1.00 66.44 112 HIS A N 1
ATOM 906 C CA . HIS A 1 112 ? -14.043 -15.448 2.718 1.00 66.44 112 HIS A CA 1
ATOM 907 C C . HIS A 1 112 ? -13.772 -14.254 3.664 1.00 66.44 112 HIS A C 1
ATOM 909 O O . HIS A 1 112 ? -13.870 -14.394 4.885 1.00 66.44 112 HIS A O 1
ATOM 915 N N . GLY A 1 113 ? -13.385 -13.090 3.129 1.00 70.94 113 GLY A N 1
ATOM 916 C CA . GLY A 1 113 ? -13.150 -11.864 3.907 1.00 70.94 113 GLY A CA 1
ATOM 917 C C . GLY A 1 113 ? -11.987 -11.929 4.910 1.00 70.94 113 GLY A C 1
ATOM 918 O O . GLY A 1 113 ? -11.785 -10.981 5.673 1.00 70.94 113 GLY A O 1
ATOM 919 N N . LYS A 1 114 ? -11.213 -13.025 4.922 1.00 74.06 114 LYS A N 1
ATOM 920 C CA . LYS A 1 114 ? -9.991 -13.195 5.718 1.00 74.06 114 LYS A CA 1
ATOM 921 C C . LYS A 1 114 ? -8.793 -13.170 4.788 1.00 74.06 114 LYS A C 1
ATOM 923 O O . LYS A 1 114 ? -8.755 -13.910 3.808 1.00 74.06 114 LYS A O 1
ATOM 928 N N . HIS A 1 115 ? -7.797 -12.362 5.122 1.00 75.12 115 HIS A N 1
ATOM 929 C CA . HIS A 1 115 ? -6.668 -12.165 4.235 1.00 75.12 115 HIS A CA 1
ATOM 930 C C . HIS A 1 115 ? -5.329 -12.173 4.972 1.00 75.12 115 HIS A C 1
ATOM 932 O O . HIS A 1 115 ? -5.097 -11.376 5.881 1.00 75.12 115 HIS A O 1
ATOM 938 N N . ASN A 1 116 ? -4.453 -13.084 4.546 1.00 78.06 116 ASN A N 1
ATOM 939 C CA . ASN A 1 116 ? -3.020 -13.025 4.807 1.00 78.06 116 ASN A CA 1
ATOM 940 C C . ASN A 1 116 ? -2.373 -12.572 3.501 1.00 78.06 116 ASN A C 1
ATOM 942 O O . ASN A 1 116 ? -2.511 -13.265 2.491 1.00 78.06 116 ASN A O 1
ATOM 946 N N . LEU A 1 117 ? -1.702 -11.422 3.519 1.00 84.31 117 LEU A N 1
ATOM 947 C CA . LEU A 1 117 ? -1.097 -10.871 2.311 1.00 84.31 117 LEU A CA 1
ATOM 948 C C . LEU A 1 117 ? 0.072 -11.748 1.853 1.00 84.31 117 LEU A C 1
ATOM 950 O O . LEU A 1 117 ? 1.000 -12.009 2.616 1.00 84.31 117 LEU A O 1
ATOM 954 N N . ASN A 1 118 ? 0.045 -12.172 0.593 1.00 85.38 118 ASN A N 1
ATOM 955 C CA . ASN A 1 118 ? 1.215 -12.719 -0.088 1.00 85.38 118 ASN A CA 1
ATOM 956 C C . ASN A 1 118 ? 2.030 -11.600 -0.765 1.00 85.38 118 ASN A C 1
ATOM 958 O O . ASN A 1 118 ? 1.591 -10.453 -0.849 1.00 85.38 118 ASN A O 1
ATOM 962 N N . VAL A 1 119 ? 3.211 -11.938 -1.289 1.00 85.19 119 VAL A N 1
ATOM 963 C CA . VAL A 1 119 ? 4.134 -10.968 -1.913 1.00 85.19 119 VAL A CA 1
ATOM 964 C C . VAL A 1 119 ? 3.478 -10.182 -3.060 1.00 85.19 119 VAL A C 1
ATOM 966 O O . VAL A 1 119 ? 3.699 -8.981 -3.185 1.00 85.19 119 VAL A O 1
ATOM 969 N N . ASN A 1 120 ? 2.623 -10.818 -3.866 1.00 87.56 120 ASN A N 1
ATOM 970 C CA . ASN A 1 120 ? 1.935 -10.145 -4.972 1.00 87.56 120 ASN A CA 1
ATOM 971 C C . ASN A 1 120 ? 0.855 -9.179 -4.465 1.00 87.56 120 ASN A C 1
ATOM 973 O O . ASN A 1 120 ? 0.680 -8.102 -5.020 1.00 87.56 120 ASN A O 1
ATOM 977 N N . GLN A 1 121 ? 0.154 -9.518 -3.385 1.00 89.25 121 GLN A N 1
ATOM 978 C CA . GLN A 1 121 ? -0.826 -8.616 -2.775 1.00 89.25 121 GLN A CA 1
ATOM 979 C C . GLN A 1 121 ? -0.145 -7.429 -2.094 1.00 89.25 121 GLN A C 1
ATOM 981 O O . GLN A 1 121 ? -0.640 -6.311 -2.192 1.00 89.25 121 GLN A O 1
ATOM 986 N N . VAL A 1 122 ? 1.024 -7.633 -1.478 1.00 91.62 122 VAL A N 1
ATOM 987 C CA . VAL A 1 122 ? 1.861 -6.528 -0.986 1.00 91.62 122 VAL A CA 1
ATOM 988 C C . VAL A 1 122 ? 2.292 -5.622 -2.135 1.00 91.62 122 VAL A C 1
ATOM 990 O O . VAL A 1 122 ? 2.205 -4.403 -2.002 1.00 91.62 122 VAL A O 1
ATOM 993 N N . LEU A 1 123 ? 2.691 -6.184 -3.282 1.00 94.38 123 LEU A N 1
ATOM 994 C CA . LEU A 1 123 ? 2.976 -5.390 -4.477 1.00 94.38 123 LEU A CA 1
ATOM 995 C C . LEU A 1 123 ? 1.773 -4.539 -4.889 1.00 94.38 123 LEU A C 1
ATOM 997 O O . LEU A 1 123 ? 1.956 -3.357 -5.157 1.00 94.38 123 LEU A O 1
ATOM 1001 N N . VAL A 1 124 ? 0.560 -5.099 -4.909 1.00 94.88 124 VAL A N 1
ATOM 1002 C CA . VAL A 1 124 ? -0.644 -4.317 -5.223 1.00 94.88 124 VAL A CA 1
ATOM 1003 C C . VAL A 1 124 ? -0.790 -3.139 -4.254 1.00 94.88 124 VAL A C 1
ATOM 1005 O O . VAL A 1 124 ? -1.011 -2.017 -4.706 1.00 94.88 124 VAL A O 1
ATOM 1008 N N . MET A 1 125 ? -0.583 -3.346 -2.946 1.00 94.81 125 MET A N 1
ATOM 1009 C CA . MET A 1 125 ? -0.630 -2.246 -1.969 1.00 94.81 125 MET A CA 1
ATOM 1010 C C . MET A 1 125 ? 0.426 -1.171 -2.254 1.00 94.81 125 MET A C 1
ATOM 1012 O O . MET A 1 125 ? 0.148 0.021 -2.129 1.00 94.81 125 MET A O 1
ATOM 1016 N N . LYS A 1 126 ? 1.631 -1.580 -2.668 1.00 96.31 126 LYS A N 1
ATOM 1017 C CA . LYS A 1 126 ? 2.710 -0.664 -3.061 1.00 96.31 126 LYS A CA 1
ATOM 1018 C C . LYS A 1 126 ? 2.338 0.120 -4.311 1.00 96.31 126 LYS A C 1
ATOM 1020 O O . LYS A 1 126 ? 2.413 1.338 -4.277 1.00 96.31 126 LYS A O 1
ATOM 1025 N N . CYS A 1 127 ? 1.857 -0.541 -5.362 1.00 97.44 127 CYS A N 1
ATOM 1026 C CA . CYS A 1 127 ? 1.383 0.119 -6.577 1.00 97.44 127 CYS A CA 1
ATOM 1027 C C . CYS A 1 127 ? 0.295 1.155 -6.264 1.00 97.44 127 CYS A C 1
ATOM 1029 O O . CYS A 1 127 ? 0.411 2.295 -6.698 1.00 97.44 127 CYS A O 1
ATOM 1031 N N . LEU A 1 128 ? -0.713 0.810 -5.456 1.00 96.56 128 LEU A N 1
ATOM 1032 C CA . LEU A 1 128 ? -1.755 1.766 -5.062 1.00 96.56 128 LEU A CA 1
ATOM 1033 C C . LEU A 1 128 ? -1.201 2.947 -4.257 1.00 96.56 128 LEU A C 1
ATOM 1035 O O . LEU A 1 128 ? -1.659 4.068 -4.443 1.00 96.56 128 LEU A O 1
ATOM 1039 N N . ARG A 1 129 ? -0.199 2.731 -3.398 1.00 96.06 129 ARG A N 1
ATOM 1040 C CA . ARG A 1 129 ? 0.491 3.835 -2.719 1.00 96.06 129 ARG A CA 1
ATOM 1041 C C . ARG A 1 129 ? 1.244 4.737 -3.696 1.00 96.06 129 ARG A C 1
ATOM 1043 O O . ARG A 1 129 ? 1.173 5.951 -3.547 1.00 96.06 129 ARG A O 1
ATOM 1050 N N . GLU A 1 130 ? 1.923 4.164 -4.686 1.00 97.50 130 GLU A N 1
ATOM 1051 C CA . GLU A 1 130 ? 2.689 4.930 -5.678 1.00 97.50 130 GLU A CA 1
ATOM 1052 C C . GLU A 1 130 ? 1.807 5.804 -6.581 1.00 97.50 130 GLU A C 1
ATOM 1054 O O . GLU A 1 130 ? 2.295 6.817 -7.070 1.00 97.50 130 GLU A O 1
ATOM 1059 N N . VAL A 1 131 ? 0.513 5.485 -6.763 1.00 95.62 131 VAL A N 1
ATOM 1060 C CA . VAL A 1 131 ? -0.444 6.355 -7.488 1.00 95.62 131 VAL A CA 1
ATOM 1061 C C . VAL A 1 131 ? -0.473 7.781 -6.912 1.00 95.62 131 VAL A C 1
ATOM 1063 O O . VAL A 1 131 ? -0.731 8.728 -7.655 1.00 95.62 131 VAL A O 1
ATOM 1066 N N . ASP A 1 132 ? -0.176 7.948 -5.617 1.00 91.94 132 ASP A N 1
ATOM 1067 C CA . ASP A 1 132 ? -0.067 9.251 -4.943 1.00 91.94 132 ASP A CA 1
ATOM 1068 C C . ASP A 1 132 ? -1.312 10.144 -5.142 1.00 91.94 132 ASP A C 1
ATOM 1070 O O . ASP A 1 132 ? -1.257 11.347 -5.435 1.00 91.94 132 ASP A O 1
ATOM 1074 N N . ASP A 1 133 ? -2.478 9.505 -5.028 1.00 92.69 133 ASP A N 1
ATOM 1075 C CA . ASP A 1 133 ? -3.791 10.139 -5.057 1.00 92.69 133 ASP A CA 1
ATOM 1076 C C . ASP A 1 133 ? -4.770 9.357 -4.171 1.00 92.69 133 ASP A C 1
ATOM 1078 O O . ASP A 1 133 ? -5.148 8.218 -4.452 1.00 92.69 133 ASP A O 1
ATOM 1082 N N . GLU A 1 134 ? -5.142 9.962 -3.044 1.00 92.31 134 GLU A N 1
ATOM 1083 C CA . GLU A 1 134 ? -5.929 9.295 -2.010 1.00 92.31 134 GLU A CA 1
ATOM 1084 C C . GLU A 1 134 ? -7.388 9.047 -2.440 1.00 92.31 134 GLU A C 1
ATOM 1086 O O . GLU A 1 134 ? -8.001 8.077 -1.989 1.00 92.31 134 GLU A O 1
ATOM 1091 N N . GLU A 1 135 ? -7.944 9.887 -3.319 1.00 92.19 135 GLU A N 1
ATOM 1092 C CA . GLU A 1 135 ? -9.315 9.731 -3.818 1.00 92.19 135 GLU A CA 1
ATOM 1093 C C . GLU A 1 135 ? -9.399 8.570 -4.807 1.00 92.19 135 GLU A C 1
ATOM 1095 O O . GLU A 1 135 ? -10.264 7.708 -4.661 1.00 92.19 135 GLU A O 1
ATOM 1100 N N . ILE A 1 136 ? -8.432 8.467 -5.725 1.00 92.81 136 ILE A N 1
ATOM 1101 C CA . ILE A 1 136 ? -8.337 7.330 -6.652 1.00 92.81 136 ILE A CA 1
ATOM 1102 C C . ILE A 1 136 ? -8.207 6.014 -5.882 1.00 92.81 136 ILE A C 1
ATOM 1104 O O . ILE A 1 136 ? -8.922 5.052 -6.159 1.00 92.81 136 ILE A O 1
ATOM 1108 N N . VAL A 1 137 ? -7.305 5.953 -4.899 1.00 94.44 137 VAL A N 1
ATOM 1109 C CA . VAL A 1 137 ? -7.079 4.725 -4.122 1.00 94.44 137 VAL A CA 1
ATOM 1110 C C . VAL A 1 137 ? -8.323 4.345 -3.325 1.00 94.44 137 VAL A C 1
ATOM 1112 O O . VAL A 1 137 ? -8.655 3.160 -3.231 1.00 94.44 137 VAL A O 1
ATOM 1115 N N . LYS A 1 138 ? -9.039 5.333 -2.782 1.00 93.56 138 LYS A N 1
ATOM 1116 C CA . LYS A 1 138 ? -10.320 5.113 -2.114 1.00 93.56 138 LYS A CA 1
ATOM 1117 C C . LYS A 1 138 ? -11.355 4.519 -3.070 1.00 93.56 138 LYS A C 1
ATOM 1119 O O . LYS A 1 138 ? -11.921 3.479 -2.743 1.00 93.56 138 LYS A O 1
ATOM 1124 N N . ASP A 1 139 ? -11.558 5.118 -4.238 1.00 92.69 139 ASP A N 1
ATOM 1125 C CA . ASP A 1 139 ? -12.524 4.636 -5.233 1.00 92.69 139 ASP A CA 1
ATOM 1126 C C . ASP A 1 139 ? -12.190 3.212 -5.701 1.00 92.69 139 ASP A C 1
ATOM 1128 O O . ASP A 1 139 ? -13.067 2.349 -5.783 1.00 92.69 139 ASP A O 1
ATOM 1132 N N . VAL A 1 140 ? -10.905 2.919 -5.920 1.00 93.31 140 VAL A N 1
ATOM 1133 C CA . VAL A 1 140 ? -10.420 1.572 -6.259 1.00 93.31 140 VAL A CA 1
ATOM 1134 C C . VAL A 1 140 ? -10.707 0.574 -5.135 1.00 93.31 140 VAL A C 1
ATOM 1136 O O . VAL A 1 140 ? -11.188 -0.529 -5.397 1.00 93.31 140 VAL A O 1
ATOM 1139 N N . CYS A 1 141 ? -10.454 0.938 -3.876 1.00 92.81 141 CYS A N 1
ATOM 1140 C CA . CYS A 1 141 ? -10.754 0.061 -2.744 1.00 92.81 141 CYS A CA 1
ATOM 1141 C C . CYS A 1 141 ? -12.253 -0.228 -2.631 1.00 92.81 141 CYS A C 1
ATOM 1143 O O . CYS A 1 141 ? -12.616 -1.353 -2.313 1.00 92.81 141 CYS A O 1
ATOM 1145 N N . GLU A 1 142 ? -13.113 0.760 -2.890 1.00 91.56 142 GLU A N 1
ATOM 1146 C CA . GLU A 1 142 ? -14.572 0.638 -2.773 1.00 91.56 142 GLU A CA 1
ATOM 1147 C C . GLU A 1 142 ? -15.216 -0.182 -3.900 1.00 91.56 142 GLU A C 1
ATOM 1149 O O . GLU A 1 142 ? -16.269 -0.785 -3.690 1.00 91.56 142 GLU A O 1
ATOM 1154 N N . THR A 1 143 ? -14.593 -0.213 -5.080 1.00 91.44 143 THR A N 1
ATOM 1155 C CA . THR A 1 143 ? -15.134 -0.841 -6.300 1.00 91.44 143 THR A CA 1
ATOM 1156 C C . THR A 1 143 ? -14.554 -2.225 -6.599 1.00 91.44 143 THR A C 1
ATOM 1158 O O . THR A 1 143 ? -14.936 -2.855 -7.585 1.00 91.44 143 THR A O 1
ATOM 1161 N N . THR A 1 144 ? -13.644 -2.724 -5.760 1.00 91.50 144 THR A N 1
ATOM 1162 C CA . THR A 1 144 ? -12.961 -4.012 -5.955 1.00 91.50 144 THR A CA 1
ATOM 1163 C C . THR A 1 144 ? -13.142 -4.945 -4.761 1.00 91.50 144 THR A C 1
ATOM 1165 O O . THR A 1 144 ? -13.630 -4.546 -3.703 1.00 91.50 144 THR A O 1
ATOM 1168 N N . ALA A 1 145 ? -12.688 -6.196 -4.908 1.00 89.44 145 ALA A N 1
ATOM 1169 C CA . ALA A 1 145 ? -12.726 -7.210 -3.851 1.00 89.44 145 ALA A CA 1
ATOM 1170 C C . ALA A 1 145 ? -11.975 -6.789 -2.572 1.00 89.44 145 ALA A C 1
ATOM 1172 O O . ALA A 1 145 ? -12.195 -7.361 -1.507 1.00 89.44 145 ALA A O 1
ATOM 1173 N N . MET A 1 146 ? -11.121 -5.758 -2.633 1.00 89.12 146 MET A N 1
ATOM 1174 C CA . MET A 1 146 ? -10.505 -5.162 -1.444 1.00 89.12 146 MET A CA 1
ATOM 1175 C C . MET A 1 146 ? -11.537 -4.691 -0.419 1.00 89.12 146 MET A C 1
ATOM 1177 O O . MET A 1 146 ? -11.275 -4.772 0.783 1.00 89.12 146 MET A O 1
ATOM 1181 N N . ASN A 1 147 ? -12.712 -4.236 -0.864 1.00 88.50 147 ASN A N 1
ATOM 1182 C CA . ASN A 1 147 ? -13.764 -3.833 0.055 1.00 88.50 147 ASN A CA 1
ATOM 1183 C C . ASN A 1 147 ? -14.349 -5.018 0.828 1.00 88.50 147 ASN A C 1
ATOM 1185 O O . ASN A 1 147 ? -14.928 -4.808 1.882 1.00 88.50 147 ASN A O 1
ATOM 1189 N N . ASP A 1 148 ? -14.193 -6.255 0.359 1.00 89.88 148 ASP A N 1
ATOM 1190 C CA . ASP A 1 148 ? -14.729 -7.445 1.029 1.00 89.88 148 ASP A CA 1
ATOM 1191 C C . ASP A 1 148 ? -13.819 -7.943 2.164 1.00 89.88 148 ASP A C 1
ATOM 1193 O O . ASP A 1 148 ? -14.175 -8.859 2.910 1.00 89.88 148 ASP A O 1
ATOM 1197 N N . VAL A 1 149 ? -12.632 -7.347 2.327 1.00 90.44 149 VAL A N 1
ATOM 1198 C CA . VAL A 1 149 ? -11.696 -7.700 3.397 1.00 90.44 149 VAL A CA 1
ATOM 1199 C C . VAL A 1 149 ? -12.242 -7.216 4.737 1.00 90.44 149 VAL A C 1
ATOM 1201 O O . VAL A 1 149 ? -12.298 -6.021 5.008 1.00 90.44 149 VAL A O 1
ATOM 1204 N N . VAL A 1 150 ? -12.583 -8.161 5.613 1.00 91.19 150 VAL A N 1
ATOM 1205 C CA . VAL A 1 150 ? -13.046 -7.891 6.984 1.00 91.19 150 VAL A CA 1
ATOM 1206 C C . VAL A 1 150 ? -11.911 -8.055 7.989 1.00 91.19 150 VAL A C 1
ATOM 1208 O O . VAL A 1 150 ? -11.811 -7.293 8.955 1.00 91.19 150 VAL A O 1
ATOM 1211 N N . LYS A 1 151 ? -11.046 -9.048 7.757 1.00 91.94 151 LYS A N 1
ATOM 1212 C CA . LYS A 1 151 ? -9.917 -9.400 8.615 1.00 91.94 151 LYS A CA 1
ATOM 1213 C C . LYS A 1 151 ? -8.619 -9.427 7.821 1.00 91.94 151 LYS A C 1
ATOM 1215 O O . LYS A 1 151 ? -8.499 -10.205 6.874 1.00 91.94 151 LYS A O 1
ATOM 1220 N N . LEU A 1 152 ? -7.634 -8.664 8.283 1.00 92.06 152 LEU A N 1
ATOM 1221 C CA . LEU A 1 152 ? -6.297 -8.606 7.709 1.00 92.06 152 LEU A CA 1
ATOM 1222 C C . LEU A 1 152 ? -5.239 -8.947 8.755 1.00 92.06 152 LEU A C 1
ATOM 1224 O O . LEU A 1 152 ? -5.257 -8.417 9.868 1.00 92.06 152 LEU A O 1
ATOM 1228 N N . ARG A 1 153 ? -4.296 -9.804 8.370 1.00 88.62 153 ARG A N 1
ATOM 1229 C CA . ARG A 1 153 ? -3.084 -10.071 9.138 1.00 88.62 153 ARG A CA 1
ATOM 1230 C C . ARG A 1 153 ? -1.854 -9.670 8.337 1.00 88.62 153 ARG A C 1
ATOM 1232 O O . ARG A 1 153 ? -1.712 -10.050 7.175 1.00 88.62 153 ARG A O 1
ATOM 1239 N N . VAL A 1 154 ? -0.980 -8.911 8.984 1.00 85.06 154 VAL A N 1
ATOM 1240 C CA . VAL A 1 154 ? 0.231 -8.337 8.407 1.00 85.06 154 VAL A CA 1
ATOM 1241 C C . VAL A 1 154 ? 1.410 -8.745 9.283 1.00 85.06 154 VAL A C 1
ATOM 1243 O O . VAL A 1 154 ? 1.554 -8.250 10.397 1.00 85.06 154 VAL A O 1
ATOM 1246 N N . ASP A 1 155 ? 2.230 -9.670 8.787 1.00 81.62 155 ASP A N 1
ATOM 1247 C CA . ASP A 1 155 ? 3.381 -10.213 9.509 1.00 81.62 155 ASP A CA 1
ATOM 1248 C C . ASP A 1 155 ? 4.633 -10.189 8.626 1.00 81.62 155 ASP A C 1
ATOM 1250 O O . ASP A 1 155 ? 4.601 -10.655 7.490 1.00 81.62 155 ASP A O 1
ATOM 1254 N N . GLY A 1 156 ? 5.760 -9.729 9.179 1.00 71.75 156 GLY A N 1
ATOM 1255 C CA . GLY A 1 156 ? 7.084 -9.986 8.599 1.00 71.75 156 GLY A CA 1
ATOM 1256 C C . GLY A 1 156 ? 7.438 -9.177 7.348 1.00 71.75 156 GLY A C 1
ATOM 1257 O O . GLY A 1 156 ? 8.281 -9.619 6.570 1.00 71.75 156 GLY A O 1
ATOM 1258 N N . PHE A 1 157 ? 6.824 -8.009 7.146 1.00 80.25 157 PHE A N 1
ATOM 1259 C CA . PHE A 1 157 ? 7.153 -7.125 6.027 1.00 80.25 157 PHE A CA 1
ATOM 1260 C C . PHE A 1 157 ? 8.236 -6.103 6.363 1.00 80.25 157 PHE A C 1
ATOM 1262 O O . PHE A 1 157 ? 8.426 -5.715 7.516 1.00 80.25 157 PHE A O 1
ATOM 1269 N N . HIS A 1 158 ? 8.932 -5.657 5.317 1.00 84.19 158 HIS A N 1
ATOM 1270 C CA . HIS A 1 158 ? 9.862 -4.539 5.394 1.00 84.19 158 HIS A CA 1
ATOM 1271 C C . HIS A 1 158 ? 9.102 -3.233 5.720 1.00 84.19 158 HIS A C 1
ATOM 1273 O O . HIS A 1 158 ? 7.975 -3.071 5.244 1.00 84.19 158 HIS A O 1
ATOM 1279 N N . PRO A 1 159 ? 9.704 -2.270 6.448 1.00 84.44 159 PRO A N 1
ATOM 1280 C CA . PRO A 1 159 ? 9.165 -0.929 6.705 1.00 84.44 159 PRO A CA 1
ATOM 1281 C C . PRO A 1 159 ? 8.307 -0.312 5.590 1.00 84.44 159 PRO A C 1
ATOM 1283 O O . PRO A 1 159 ? 7.161 0.084 5.800 1.00 84.44 159 PRO A O 1
ATOM 1286 N N . SER A 1 160 ? 8.856 -0.262 4.374 1.00 88.19 160 SER A N 1
ATOM 1287 C CA . SER A 1 160 ? 8.208 0.333 3.200 1.00 88.19 160 SER A CA 1
ATOM 1288 C C . SER A 1 160 ? 6.934 -0.399 2.786 1.00 88.19 160 SER A C 1
ATOM 1290 O O . SER A 1 160 ? 5.965 0.224 2.359 1.00 88.19 160 SER A O 1
ATOM 1292 N N . ASP A 1 161 ? 6.944 -1.722 2.909 1.00 90.50 161 ASP A N 1
ATOM 1293 C CA . ASP A 1 161 ? 5.841 -2.588 2.517 1.00 90.50 161 ASP A CA 1
ATOM 1294 C C . ASP A 1 161 ? 4.717 -2.477 3.553 1.00 90.50 161 ASP A C 1
ATOM 1296 O O . ASP A 1 161 ? 3.560 -2.269 3.197 1.00 90.50 161 ASP A O 1
ATOM 1300 N N . SER A 1 162 ? 5.075 -2.487 4.838 1.00 88.69 162 SER A N 1
ATOM 1301 C CA . SER A 1 162 ? 4.182 -2.188 5.960 1.00 88.69 162 SER A CA 1
ATOM 1302 C C . SER A 1 162 ? 3.483 -0.833 5.805 1.00 88.69 162 SER A C 1
ATOM 1304 O O . SER A 1 162 ? 2.260 -0.747 5.929 1.00 88.69 162 SER A O 1
ATOM 1306 N N . ALA A 1 163 ? 4.229 0.221 5.460 1.00 90.06 163 ALA A N 1
ATOM 1307 C CA . ALA A 1 163 ? 3.669 1.548 5.209 1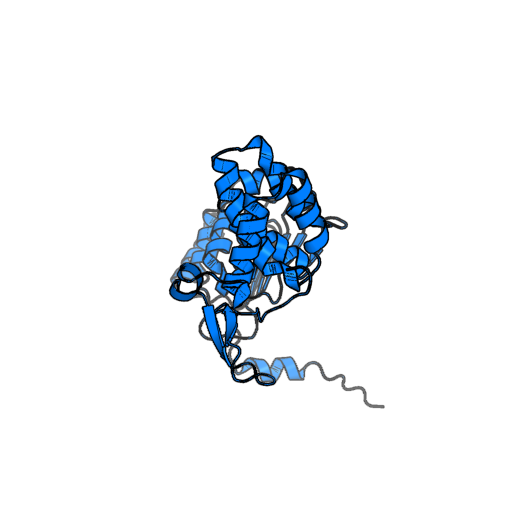.00 90.06 163 ALA A CA 1
ATOM 1308 C C . ALA A 1 163 ? 2.687 1.553 4.026 1.00 90.06 163 ALA A C 1
ATOM 1310 O O . ALA A 1 163 ? 1.618 2.159 4.120 1.00 90.06 163 ALA A O 1
ATOM 1311 N N . ALA A 1 164 ? 3.002 0.842 2.939 1.00 93.81 164 ALA A N 1
ATOM 1312 C CA . ALA A 1 164 ? 2.094 0.688 1.804 1.00 93.81 164 ALA A CA 1
ATOM 1313 C C . ALA A 1 164 ? 0.797 -0.034 2.177 1.00 93.81 164 ALA A C 1
ATOM 1315 O O . ALA A 1 164 ? -0.290 0.439 1.846 1.00 93.81 164 ALA A O 1
ATOM 1316 N N . VAL A 1 165 ? 0.894 -1.131 2.929 1.00 92.62 165 VAL A N 1
ATOM 1317 C CA . VAL A 1 165 ? -0.278 -1.867 3.414 1.00 92.62 165 VAL A CA 1
ATOM 1318 C C . VAL A 1 165 ? -1.158 -0.968 4.282 1.00 92.62 165 VAL A C 1
ATOM 1320 O O . VAL A 1 165 ? -2.355 -0.856 4.018 1.00 92.62 165 VAL A O 1
ATOM 1323 N N . MET A 1 166 ? -0.584 -0.276 5.271 1.00 91.25 166 MET A N 1
ATOM 1324 C CA . MET A 1 166 ? -1.341 0.625 6.150 1.00 91.25 166 MET A CA 1
ATOM 1325 C C . MET A 1 166 ? -1.986 1.784 5.385 1.00 91.25 166 MET A C 1
ATOM 1327 O O . MET A 1 166 ? -3.138 2.135 5.657 1.00 91.25 166 MET A O 1
ATOM 1331 N N . PHE A 1 167 ? -1.275 2.341 4.399 1.00 93.12 167 PHE A N 1
ATOM 1332 C CA . PHE A 1 167 ? -1.800 3.380 3.520 1.00 93.12 167 PHE A CA 1
ATOM 1333 C C . PHE A 1 167 ? -3.067 2.921 2.792 1.00 93.12 167 PHE A C 1
ATOM 1335 O O . PHE A 1 167 ? -4.038 3.665 2.779 1.00 93.12 167 PHE A O 1
ATOM 1342 N N . VAL A 1 168 ? -3.112 1.706 2.240 1.00 93.75 168 VAL A N 1
ATOM 1343 C CA . VAL A 1 168 ? -4.318 1.223 1.541 1.00 93.75 168 VAL A CA 1
ATOM 1344 C C . VAL A 1 168 ? -5.410 0.797 2.527 1.00 93.75 168 VAL A C 1
ATOM 1346 O O . VAL A 1 168 ? -6.588 1.086 2.317 1.00 93.75 168 VAL A O 1
ATOM 1349 N N . CYS A 1 169 ? -5.050 0.171 3.651 1.00 91.69 169 CYS A N 1
ATOM 1350 C CA . CYS A 1 169 ? -6.011 -0.316 4.648 1.00 91.69 169 CYS A CA 1
ATOM 1351 C C . CYS A 1 169 ? -6.939 0.7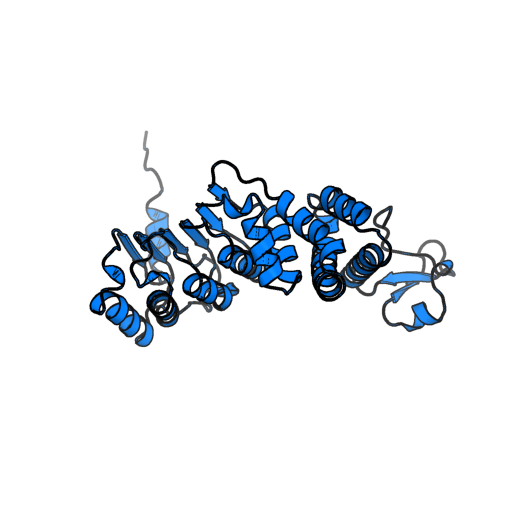80 5.180 1.00 91.69 169 CYS A C 1
ATOM 1353 O O . CYS A 1 169 ? -8.107 0.508 5.467 1.00 91.69 169 CYS A O 1
ATOM 1355 N N . LYS A 1 170 ? -6.471 2.035 5.256 1.00 89.94 170 LYS A N 1
ATOM 1356 C CA . LYS A 1 170 ? -7.314 3.165 5.677 1.00 89.94 170 LYS A CA 1
ATOM 1357 C C . LYS A 1 170 ? -8.506 3.418 4.733 1.00 89.94 170 LYS A C 1
ATOM 1359 O O . LYS A 1 170 ? -9.448 4.085 5.147 1.00 89.94 170 LYS A O 1
ATOM 1364 N N . HIS A 1 171 ? -8.525 2.831 3.534 1.00 91.44 171 HIS A N 1
ATOM 1365 C CA . HIS A 1 171 ? -9.596 2.959 2.535 1.00 91.44 171 HIS A CA 1
ATOM 1366 C C . HIS A 1 171 ? -10.541 1.750 2.414 1.00 91.44 171 HIS A C 1
ATOM 1368 O O . HIS A 1 171 ? -11.622 1.878 1.850 1.00 91.44 171 HIS A O 1
ATOM 1374 N N . MET A 1 172 ? -10.190 0.587 2.968 1.00 90.50 172 MET A N 1
ATOM 1375 C CA . MET A 1 172 ? -10.968 -0.658 2.820 1.00 90.50 172 MET A CA 1
ATOM 1376 C C . MET A 1 172 ? -12.177 -0.737 3.771 1.00 90.50 172 MET A C 1
ATOM 1378 O O . MET A 1 172 ? -12.040 -1.327 4.840 1.00 90.50 172 MET A O 1
ATOM 1382 N N . LYS A 1 173 ? -13.334 -0.141 3.455 1.00 87.75 173 LYS A N 1
ATOM 1383 C CA . LYS A 1 173 ? -14.429 0.152 4.419 1.00 87.75 173 LYS A CA 1
ATOM 1384 C C . LYS A 1 173 ? -14.868 -0.997 5.338 1.00 87.75 173 LYS A C 1
ATOM 1386 O O . LYS A 1 173 ? -15.163 -0.722 6.501 1.00 87.75 173 LYS A O 1
ATOM 1391 N N . ASN A 1 174 ? -14.877 -2.247 4.876 1.00 89.06 174 ASN A N 1
ATOM 1392 C CA . ASN A 1 174 ? -15.323 -3.378 5.704 1.00 89.06 174 ASN A CA 1
ATOM 1393 C C . ASN A 1 174 ? -14.227 -3.971 6.609 1.00 89.06 174 ASN A C 1
ATOM 1395 O O . ASN A 1 174 ? -14.529 -4.816 7.456 1.00 89.06 174 ASN A O 1
ATOM 1399 N N . LEU A 1 175 ? -12.975 -3.509 6.490 1.00 90.88 175 LEU A N 1
ATOM 1400 C CA . LEU A 1 175 ? -11.877 -3.936 7.358 1.00 90.88 175 LEU A CA 1
ATOM 1401 C C . LEU A 1 175 ? -12.161 -3.530 8.808 1.00 90.88 175 LEU A C 1
ATOM 1403 O O . LEU A 1 175 ? -12.181 -2.349 9.146 1.00 90.88 175 LEU A O 1
ATOM 1407 N N . THR A 1 176 ? -12.361 -4.518 9.673 1.00 90.44 176 THR A N 1
ATOM 1408 C CA . THR A 1 176 ? -12.690 -4.303 11.091 1.00 90.44 176 THR A CA 1
ATOM 1409 C C . THR A 1 176 ? -11.796 -5.100 12.030 1.00 90.44 176 THR A C 1
ATOM 1411 O O . THR A 1 176 ? -11.824 -4.861 13.234 1.00 90.44 176 THR A O 1
ATOM 1414 N N . GLN A 1 177 ? -10.993 -6.032 11.519 1.00 92.00 177 GLN A N 1
ATOM 1415 C CA . GLN A 1 177 ? -10.052 -6.808 12.320 1.00 92.00 177 GLN A CA 1
ATOM 1416 C C . GLN A 1 177 ? -8.654 -6.684 11.721 1.00 92.00 177 GLN A C 1
ATOM 1418 O O . GLN A 1 177 ? -8.424 -7.129 10.595 1.00 92.00 177 GLN A O 1
ATOM 1423 N N . LEU A 1 178 ? -7.730 -6.087 12.468 1.00 91.88 178 LEU A N 1
ATOM 1424 C CA . LEU A 1 178 ? -6.358 -5.849 12.041 1.00 91.88 178 LEU A CA 1
ATOM 1425 C C . LEU A 1 178 ? -5.385 -6.476 13.036 1.00 91.88 178 LEU A C 1
ATOM 1427 O O . LEU A 1 178 ? -5.364 -6.123 14.213 1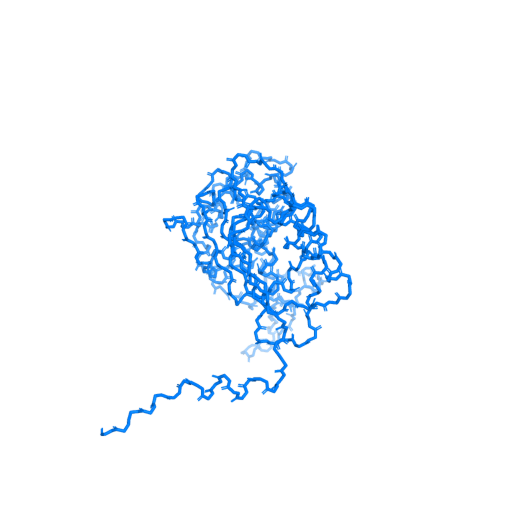.00 91.88 178 LEU A O 1
ATOM 1431 N N . TYR A 1 179 ? -4.568 -7.386 12.521 1.00 90.88 179 TYR A N 1
ATOM 1432 C CA . TYR A 1 179 ? -3.482 -8.039 13.236 1.00 90.88 179 TYR A CA 1
ATOM 1433 C C . TYR A 1 179 ? -2.186 -7.582 12.589 1.00 90.88 179 TYR A C 1
ATOM 1435 O O . TYR A 1 179 ? -1.975 -7.851 11.405 1.00 90.88 179 TYR A O 1
ATOM 1443 N N . PHE A 1 180 ? -1.342 -6.873 13.327 1.00 87.25 180 PHE A N 1
ATOM 1444 C CA . PHE A 1 180 ? -0.159 -6.252 12.757 1.00 87.25 180 PHE A CA 1
ATOM 1445 C C . PHE A 1 180 ? 1.078 -6.505 13.606 1.00 87.25 180 PHE A C 1
ATOM 1447 O O . PHE A 1 180 ? 1.135 -6.123 14.777 1.00 87.25 180 PHE A O 1
ATOM 1454 N N . ARG A 1 181 ? 2.100 -7.088 12.982 1.00 83.44 181 ARG A N 1
ATOM 1455 C CA . ARG A 1 181 ? 3.429 -7.252 13.562 1.00 83.44 181 ARG A CA 1
ATOM 1456 C C . ARG A 1 181 ? 4.414 -6.254 12.952 1.00 83.44 181 ARG A C 1
ATOM 1458 O O . ARG A 1 181 ? 4.381 -6.034 11.748 1.00 83.44 181 ARG A O 1
ATOM 1465 N N . ASN A 1 182 ? 5.320 -5.702 13.761 1.00 77.19 182 ASN A N 1
ATOM 1466 C CA . ASN A 1 182 ? 6.341 -4.711 13.357 1.00 77.19 182 ASN A CA 1
ATOM 1467 C C . ASN A 1 182 ? 5.778 -3.335 12.956 1.00 77.19 182 ASN A C 1
ATOM 1469 O O . ASN A 1 182 ? 6.240 -2.718 12.000 1.00 77.19 182 ASN A O 1
ATOM 1473 N N . TYR A 1 183 ? 4.784 -2.822 13.684 1.00 72.81 183 TYR A N 1
ATOM 1474 C CA . TYR A 1 183 ? 4.172 -1.515 13.382 1.00 72.81 183 TYR A CA 1
ATOM 1475 C C . TYR A 1 183 ? 5.096 -0.307 13.644 1.00 72.81 183 TYR A C 1
ATOM 1477 O O . TYR A 1 183 ? 4.775 0.795 13.196 1.00 72.81 183 TYR A O 1
ATOM 1485 N N . ALA A 1 184 ? 6.244 -0.504 14.312 1.00 73.38 184 ALA A N 1
ATOM 1486 C CA . ALA A 1 184 ? 7.263 0.521 14.571 1.00 73.38 184 ALA A CA 1
ATOM 1487 C C . ALA A 1 184 ? 7.720 1.260 13.316 1.00 73.38 184 ALA A C 1
ATOM 1489 O O . ALA A 1 184 ? 7.768 2.490 13.281 1.00 73.38 184 ALA A O 1
ATOM 1490 N N . ASP A 1 185 ? 7.965 0.512 12.251 1.00 71.75 185 ASP A N 1
ATOM 1491 C CA . ASP A 1 185 ? 8.544 1.054 11.032 1.00 71.75 185 ASP A CA 1
ATOM 1492 C C . ASP A 1 185 ? 7.536 1.807 10.140 1.00 71.75 185 ASP A C 1
ATOM 1494 O O . ASP A 1 185 ? 7.933 2.528 9.227 1.00 71.75 185 ASP A O 1
ATOM 1498 N N . CYS A 1 186 ? 6.234 1.673 10.408 1.00 78.44 186 CYS A N 1
ATOM 1499 C CA . CYS A 1 186 ? 5.149 2.346 9.684 1.00 78.44 186 CYS A CA 1
ATOM 1500 C C . CYS A 1 186 ? 4.204 3.094 10.636 1.00 78.44 186 CYS A C 1
ATOM 1502 O O . CYS A 1 186 ? 2.991 3.185 10.413 1.00 78.44 186 CYS A O 1
ATOM 1504 N N . PHE A 1 187 ? 4.747 3.584 11.754 1.00 81.75 187 PHE A N 1
ATOM 1505 C CA . PHE A 1 187 ? 3.935 4.094 12.852 1.00 81.75 187 PHE A CA 1
ATOM 1506 C C . PHE A 1 187 ? 3.045 5.269 12.447 1.00 81.75 187 PHE A C 1
ATOM 1508 O O . PHE A 1 187 ? 1.895 5.368 12.867 1.00 81.75 187 PHE A O 1
ATOM 1515 N N . ARG A 1 188 ? 3.552 6.157 11.588 1.00 85.00 188 ARG A N 1
ATOM 1516 C CA . ARG A 1 188 ? 2.798 7.316 11.102 1.00 85.00 188 ARG A CA 1
ATOM 1517 C C . ARG A 1 188 ? 1.552 6.884 10.329 1.00 85.00 188 ARG A C 1
ATOM 1519 O O . ARG A 1 188 ? 0.462 7.379 10.613 1.00 85.00 188 ARG A O 1
ATOM 1526 N N . GLU A 1 189 ? 1.706 5.979 9.369 1.00 87.75 189 GLU A N 1
ATOM 1527 C CA . GLU A 1 189 ? 0.617 5.433 8.559 1.00 87.75 189 GLU A CA 1
ATOM 1528 C C . GLU A 1 189 ? -0.384 4.675 9.434 1.00 87.75 189 GLU A C 1
ATOM 1530 O O . GLU A 1 189 ? -1.594 4.799 9.244 1.00 87.75 189 GLU A O 1
ATOM 1535 N N . PHE A 1 190 ? 0.109 3.963 10.448 1.00 86.81 190 PHE A N 1
ATOM 1536 C CA . PHE A 1 190 ? -0.737 3.311 11.436 1.00 86.81 190 PHE A CA 1
ATOM 1537 C C . PHE A 1 190 ? -1.616 4.305 12.214 1.00 86.81 190 PHE A C 1
ATOM 1539 O O . PHE A 1 190 ? -2.830 4.119 12.303 1.00 86.81 190 PHE A O 1
ATOM 1546 N N . LEU A 1 191 ? -1.044 5.395 12.738 1.00 86.12 191 LEU A N 1
ATOM 1547 C CA . LEU A 1 191 ? -1.825 6.415 13.447 1.00 86.12 191 LEU A CA 1
ATOM 1548 C C . LEU A 1 191 ? -2.877 7.064 12.533 1.00 86.12 191 LEU A C 1
ATOM 1550 O O . LEU A 1 191 ? -3.991 7.337 12.980 1.00 86.12 191 LEU A O 1
ATOM 1554 N N . GLN A 1 192 ? -2.552 7.282 11.254 1.00 86.56 192 GLN A N 1
ATOM 1555 C CA . GLN A 1 192 ? -3.515 7.782 10.267 1.00 86.56 192 GLN A CA 1
ATOM 1556 C C . GLN A 1 192 ? -4.652 6.787 10.010 1.00 86.56 192 GLN A C 1
ATOM 1558 O O . GLN A 1 192 ? -5.807 7.201 9.896 1.00 86.56 192 GLN A O 1
ATOM 1563 N N . LEU A 1 193 ? -4.348 5.487 9.945 1.00 87.94 193 LEU A N 1
ATOM 1564 C CA . LEU A 1 193 ? -5.361 4.441 9.820 1.00 87.94 193 LEU A CA 1
ATOM 1565 C C . LEU A 1 193 ? -6.331 4.493 10.998 1.00 87.94 193 LEU A C 1
ATOM 1567 O O . LEU A 1 193 ? -7.538 4.557 10.771 1.00 87.94 193 LEU A O 1
ATOM 1571 N N . LEU A 1 194 ? -5.821 4.537 12.233 1.00 84.06 194 LEU A N 1
ATOM 1572 C CA . LEU A 1 194 ? -6.669 4.632 13.425 1.00 84.06 194 LEU A CA 1
ATOM 1573 C C . LEU A 1 194 ? -7.533 5.893 13.416 1.00 84.06 194 LEU A C 1
ATOM 1575 O O . LEU A 1 194 ? -8.683 5.848 13.831 1.00 84.06 194 LEU A O 1
ATOM 1579 N N . GLN A 1 195 ? -7.017 7.017 12.920 1.00 80.88 195 GLN A N 1
ATOM 1580 C CA . GLN A 1 195 ? -7.802 8.247 12.826 1.00 80.88 195 GLN A CA 1
ATOM 1581 C C . GLN A 1 195 ? -8.955 8.126 11.828 1.00 80.88 195 GLN A C 1
ATOM 1583 O O . GLN A 1 195 ? -10.044 8.613 12.119 1.00 80.88 195 GLN A O 1
ATOM 1588 N N . LYS A 1 196 ? -8.743 7.459 10.687 1.00 80.75 196 LYS A N 1
ATOM 1589 C CA . LYS A 1 196 ? -9.728 7.371 9.598 1.00 80.75 196 LYS A CA 1
ATOM 1590 C C . LYS A 1 196 ? -10.690 6.183 9.706 1.00 80.75 196 LYS A C 1
ATOM 1592 O O . LYS A 1 196 ? -11.716 6.195 9.027 1.00 80.75 196 LYS A O 1
ATOM 1597 N N . ARG A 1 197 ? -10.382 5.153 10.503 1.00 79.38 197 ARG A N 1
ATOM 1598 C CA . ARG A 1 197 ? -11.102 3.868 10.473 1.00 79.38 197 ARG A CA 1
ATOM 1599 C C . ARG A 1 197 ? -11.493 3.333 11.838 1.00 79.38 197 ARG A C 1
ATOM 1601 O O . ARG A 1 197 ? -10.706 3.362 12.774 1.00 79.38 197 ARG A O 1
ATOM 1608 N N . CYS A 1 198 ? -12.694 2.753 11.882 1.00 78.31 198 CYS A N 1
ATOM 1609 C CA . CYS A 1 198 ? -13.182 1.979 13.015 1.00 78.31 198 CYS A CA 1
ATOM 1610 C C . CYS A 1 198 ? -12.691 0.533 12.943 1.00 78.31 198 CYS A C 1
ATOM 1612 O O . CYS A 1 198 ? -13.054 -0.204 12.026 1.00 78.31 198 CYS A O 1
ATOM 1614 N N . ILE A 1 199 ? -11.885 0.131 13.925 1.00 86.50 199 ILE A N 1
ATOM 1615 C CA . ILE A 1 199 ? -11.382 -1.236 14.069 1.00 86.50 199 ILE A CA 1
ATOM 1616 C C . ILE A 1 199 ? -12.043 -1.867 15.298 1.00 86.50 199 ILE A C 1
ATOM 1618 O O . ILE A 1 199 ? -12.013 -1.306 16.387 1.00 86.50 199 ILE A O 1
ATOM 1622 N N . ASN A 1 200 ? -12.661 -3.030 15.103 1.00 88.19 200 ASN A N 1
ATOM 1623 C CA . ASN A 1 200 ? -13.295 -3.826 16.151 1.00 88.19 200 ASN A CA 1
ATOM 1624 C C . ASN A 1 200 ? -12.270 -4.642 16.946 1.00 88.19 200 ASN A C 1
ATOM 1626 O O . ASN A 1 200 ? -12.328 -4.695 18.173 1.00 88.19 200 ASN A O 1
ATOM 1630 N N . ILE A 1 201 ? -11.341 -5.278 16.228 1.00 91.50 201 ILE A N 1
ATOM 1631 C CA . ILE A 1 201 ? -10.268 -6.093 16.800 1.00 91.50 201 ILE A CA 1
ATOM 1632 C C . ILE A 1 201 ? -8.940 -5.536 16.318 1.00 91.50 201 ILE A C 1
ATOM 1634 O O . ILE A 1 201 ? -8.653 -5.582 15.121 1.00 91.50 201 ILE A O 1
ATOM 1638 N N . LEU A 1 202 ? -8.148 -5.018 17.250 1.00 91.19 202 LEU A N 1
ATOM 1639 C CA . LEU A 1 202 ? -6.827 -4.478 16.983 1.00 91.19 202 LEU A CA 1
ATOM 1640 C C . LEU A 1 202 ? -5.785 -5.241 17.798 1.00 91.19 202 LEU A C 1
ATOM 1642 O O . LEU A 1 202 ? -5.763 -5.151 19.025 1.00 91.19 202 LEU A O 1
ATOM 1646 N N . GLU A 1 203 ? -4.914 -5.966 17.104 1.00 90.81 203 GLU A N 1
ATOM 1647 C CA . GLU A 1 203 ? -3.775 -6.656 17.706 1.00 90.81 203 GLU A CA 1
ATOM 1648 C C . GLU A 1 203 ? -2.480 -6.092 17.140 1.00 90.81 203 GLU A C 1
ATOM 1650 O O . GLU A 1 203 ? -2.200 -6.233 15.948 1.00 90.81 203 GLU A O 1
ATOM 1655 N N . LEU A 1 204 ? -1.693 -5.450 18.000 1.00 86.38 204 LEU A N 1
ATOM 1656 C CA . LEU A 1 204 ? -0.384 -4.912 17.664 1.00 86.38 204 LEU A CA 1
ATOM 1657 C C . LEU A 1 204 ? 0.689 -5.701 18.391 1.00 86.38 204 LEU A C 1
ATOM 1659 O O . LEU A 1 204 ? 0.696 -5.782 19.619 1.00 86.38 204 LEU A O 1
ATOM 1663 N N . MET A 1 205 ? 1.613 -6.246 17.614 1.00 81.94 205 MET A N 1
ATOM 1664 C CA . MET A 1 205 ? 2.775 -6.956 18.120 1.00 81.94 205 MET A CA 1
ATOM 1665 C C . MET A 1 205 ? 4.035 -6.258 17.624 1.00 81.94 205 MET A C 1
ATOM 1667 O O . MET A 1 205 ? 4.249 -6.102 16.421 1.00 81.94 205 MET A O 1
ATOM 1671 N N . GLU A 1 206 ? 4.902 -5.833 18.528 1.00 74.31 206 GLU A N 1
ATOM 1672 C CA . GLU A 1 206 ? 6.277 -5.543 18.142 1.00 74.31 206 GLU A CA 1
ATOM 1673 C C . GLU A 1 206 ? 6.990 -6.874 17.856 1.00 74.31 206 GLU A C 1
ATOM 1675 O O . GLU A 1 206 ? 6.819 -7.846 18.595 1.00 74.31 206 GLU A O 1
ATOM 1680 N N . GLY A 1 207 ? 7.703 -6.985 16.734 1.00 63.53 207 GLY A N 1
ATOM 1681 C CA . GLY A 1 207 ? 8.431 -8.214 16.435 1.00 63.53 207 GLY A CA 1
ATOM 1682 C C . GLY A 1 207 ? 9.792 -8.260 17.102 1.00 63.53 207 GLY A C 1
ATOM 1683 O O . GLY A 1 207 ? 10.410 -7.256 17.445 1.00 63.53 207 GLY A O 1
ATOM 1684 N N . PHE A 1 208 ? 10.260 -9.490 17.254 1.00 54.19 208 PHE A N 1
ATOM 1685 C CA . PHE A 1 208 ? 11.515 -9.846 17.893 1.00 54.19 208 PHE A CA 1
ATOM 1686 C C . PHE A 1 208 ? 12.696 -9.442 16.995 1.00 54.19 208 PHE A C 1
ATOM 1688 O O . PHE A 1 208 ? 13.127 -10.240 16.164 1.00 54.19 208 PHE A O 1
ATOM 1695 N N . GLY A 1 209 ? 13.200 -8.207 17.088 1.00 51.47 209 GLY A N 1
ATOM 1696 C CA . GLY A 1 209 ? 14.299 -7.803 16.202 1.00 51.47 209 GLY A CA 1
ATOM 1697 C C . GLY A 1 209 ? 15.101 -6.571 16.592 1.00 51.47 209 GLY A C 1
ATOM 1698 O O . GLY A 1 209 ? 16.326 -6.636 16.533 1.00 51.47 209 GLY A O 1
ATOM 1699 N N . ASP A 1 210 ? 14.462 -5.477 17.010 1.00 53.56 210 ASP A N 1
ATOM 1700 C CA . ASP A 1 210 ? 15.161 -4.193 17.146 1.00 53.56 210 ASP A CA 1
ATOM 1701 C C . ASP A 1 210 ? 14.817 -3.505 18.474 1.00 53.56 210 ASP A C 1
ATOM 1703 O O . ASP A 1 210 ? 13.699 -3.042 18.682 1.00 53.56 210 ASP A O 1
ATOM 1707 N N . LYS A 1 211 ? 15.780 -3.504 19.403 1.00 52.94 211 LYS A N 1
ATOM 1708 C CA . LYS A 1 211 ? 15.614 -3.081 20.809 1.00 52.94 211 LYS A CA 1
ATOM 1709 C C . LYS A 1 211 ? 15.500 -1.562 20.985 1.00 52.94 211 LYS A C 1
ATOM 1711 O O . LYS A 1 211 ? 15.153 -1.105 22.067 1.00 52.94 211 LYS A O 1
ATOM 1716 N N . ASP A 1 212 ? 15.789 -0.795 19.935 1.00 55.97 212 ASP A N 1
ATOM 1717 C CA . ASP A 1 212 ? 15.881 0.668 19.997 1.00 55.97 212 ASP A CA 1
ATOM 1718 C C . ASP A 1 212 ? 14.681 1.379 19.345 1.00 55.97 212 ASP A C 1
ATOM 1720 O O . ASP A 1 212 ? 14.630 2.609 19.307 1.00 55.97 212 ASP A O 1
ATOM 1724 N N . LYS A 1 213 ? 13.689 0.628 18.845 1.00 61.97 213 LYS A N 1
ATOM 1725 C CA . LYS A 1 213 ? 12.513 1.168 18.135 1.00 61.97 213 LYS A CA 1
ATOM 1726 C C . LYS A 1 213 ? 11.195 1.027 18.894 1.00 61.97 213 LYS A C 1
ATOM 1728 O O . LYS A 1 213 ? 10.128 1.046 18.279 1.00 61.97 213 LYS A O 1
ATOM 1733 N N . HIS A 1 214 ? 11.254 0.955 20.219 1.00 67.25 214 HIS A N 1
ATOM 1734 C CA . HIS A 1 214 ? 10.042 0.894 21.021 1.00 67.25 214 HIS A CA 1
ATOM 1735 C C . HIS A 1 214 ? 9.192 2.149 20.830 1.00 67.25 214 HIS A C 1
ATOM 1737 O O . HIS A 1 214 ? 9.631 3.283 21.042 1.00 67.25 214 HIS A O 1
ATOM 1743 N N . ILE A 1 215 ? 7.936 1.938 20.456 1.00 73.69 215 ILE A N 1
ATOM 1744 C CA . ILE A 1 215 ? 6.953 3.008 20.377 1.00 73.69 215 ILE A CA 1
ATOM 1745 C C . ILE A 1 215 ? 6.346 3.213 21.763 1.00 73.69 215 ILE A C 1
ATOM 1747 O O . ILE A 1 215 ? 5.881 2.266 22.398 1.00 73.69 215 ILE A O 1
ATOM 1751 N N . GLY A 1 216 ? 6.293 4.469 22.206 1.00 80.56 216 GLY A N 1
ATOM 1752 C CA . GLY A 1 216 ? 5.531 4.853 23.389 1.00 80.56 216 GLY A CA 1
ATOM 1753 C C . GLY A 1 216 ? 4.030 4.564 23.249 1.00 80.56 216 GLY A C 1
ATOM 1754 O O . GLY A 1 216 ? 3.425 4.758 22.193 1.00 80.56 216 GLY A O 1
ATOM 1755 N N . ALA A 1 217 ? 3.386 4.174 24.345 1.00 83.94 217 ALA A N 1
ATOM 1756 C CA . ALA A 1 217 ? 1.939 3.981 24.408 1.00 83.94 217 ALA A CA 1
ATOM 1757 C C . ALA A 1 217 ? 1.171 5.284 24.144 1.00 83.94 217 ALA A C 1
ATOM 1759 O O . ALA A 1 217 ? 0.050 5.265 23.629 1.00 83.94 217 ALA A O 1
ATOM 1760 N N . GLY A 1 218 ? 1.782 6.429 24.464 1.00 87.06 218 GLY A N 1
ATOM 1761 C CA . GLY A 1 218 ? 1.154 7.747 24.409 1.00 87.06 218 GLY A CA 1
ATOM 1762 C C . GLY A 1 218 ? 0.512 8.059 23.060 1.00 87.06 218 GLY A C 1
ATOM 1763 O O . GLY A 1 218 ? -0.695 8.320 23.027 1.00 87.06 218 GLY A O 1
ATOM 1764 N N . PRO A 1 219 ? 1.257 8.032 21.943 1.00 87.38 219 PRO A N 1
ATOM 1765 C CA . PRO A 1 219 ? 0.680 8.329 20.639 1.00 87.38 219 PRO A CA 1
ATOM 1766 C C . PRO A 1 219 ? -0.374 7.308 20.180 1.00 87.38 219 PRO A C 1
ATOM 1768 O O . PRO A 1 219 ? -1.331 7.716 19.523 1.00 87.38 219 PRO A O 1
ATOM 1771 N N . VAL A 1 220 ? -0.271 6.028 20.571 1.00 86.69 220 VAL A N 1
ATOM 1772 C CA . VAL A 1 220 ? -1.294 5.004 20.267 1.00 86.69 220 VAL A CA 1
ATOM 1773 C C . VAL A 1 220 ? -2.617 5.359 20.941 1.00 86.69 220 VAL A C 1
ATOM 1775 O O . VAL A 1 220 ? -3.627 5.530 20.259 1.00 86.69 220 VAL A O 1
ATOM 1778 N N . PHE A 1 221 ? -2.614 5.554 22.263 1.00 87.50 221 PHE A N 1
ATOM 1779 C CA . PHE A 1 221 ? -3.821 5.942 22.997 1.00 87.50 221 PHE A CA 1
ATOM 1780 C C . PHE A 1 221 ? -4.344 7.312 22.554 1.00 87.50 221 PHE A C 1
ATOM 1782 O O . PHE A 1 221 ? -5.553 7.498 22.438 1.00 87.50 221 PHE A O 1
ATOM 1789 N N . SER A 1 222 ? -3.461 8.257 22.216 1.00 88.31 222 SER A N 1
ATOM 1790 C CA . SER A 1 222 ? -3.869 9.548 21.649 1.00 88.31 222 SER A CA 1
ATOM 1791 C C . SER A 1 222 ? -4.607 9.387 20.318 1.00 88.31 222 SER A C 1
ATOM 1793 O O . SER A 1 222 ? -5.646 10.016 20.114 1.00 88.31 222 SER A O 1
ATOM 1795 N N . ALA A 1 223 ? -4.110 8.535 19.416 1.00 86.75 223 ALA A N 1
ATOM 1796 C CA . ALA A 1 223 ? -4.787 8.255 18.155 1.00 86.75 223 ALA A CA 1
ATOM 1797 C C . ALA A 1 223 ? -6.101 7.501 18.362 1.00 86.75 223 ALA A C 1
ATOM 1799 O O . ALA A 1 223 ? -7.081 7.849 17.714 1.00 86.75 223 ALA A O 1
ATOM 1800 N N . LEU A 1 224 ? -6.165 6.547 19.296 1.00 85.75 224 LEU A N 1
ATOM 1801 C CA . LEU A 1 224 ? -7.413 5.870 19.651 1.00 85.75 224 LEU A CA 1
ATOM 1802 C C . LEU A 1 224 ? -8.457 6.854 20.189 1.00 85.75 224 LEU A C 1
ATOM 1804 O O . LEU A 1 224 ? -9.600 6.796 19.756 1.00 85.75 224 LEU A O 1
ATOM 1808 N N . MET A 1 225 ? -8.080 7.806 21.045 1.00 85.31 225 MET A N 1
ATOM 1809 C CA . MET A 1 225 ? -8.998 8.840 21.549 1.00 85.31 225 MET A CA 1
ATOM 1810 C C . MET A 1 225 ? -9.445 9.839 20.469 1.00 85.31 225 MET A C 1
ATOM 1812 O O . MET A 1 225 ? -10.548 10.372 20.532 1.00 85.31 225 MET A O 1
ATOM 1816 N N . LYS A 1 226 ? -8.601 10.109 19.469 1.00 80.75 226 LYS A N 1
ATOM 1817 C CA . LYS A 1 226 ? -8.939 10.983 18.329 1.00 80.75 226 LYS A CA 1
ATOM 1818 C C . LYS A 1 226 ? -9.632 10.248 17.190 1.00 80.75 226 LYS A C 1
ATOM 1820 O O . LYS A 1 226 ? -10.117 10.889 16.261 1.00 80.75 226 LYS A O 1
ATOM 1825 N N . SER A 1 227 ? -9.620 8.922 17.222 1.00 70.00 227 SER A N 1
ATOM 1826 C CA . SER A 1 227 ? -10.177 8.115 16.154 1.00 70.00 227 SER A CA 1
ATOM 1827 C C . SER A 1 227 ? -11.666 8.373 16.005 1.00 70.00 227 SER A C 1
ATOM 1829 O O . SER A 1 227 ? -12.387 8.576 16.991 1.00 70.00 227 SER A O 1
ATOM 1831 N N . HIS A 1 228 ? -12.152 8.240 14.772 1.00 61.38 228 HIS A N 1
ATOM 1832 C CA . HIS A 1 228 ? -13.585 8.096 14.529 1.00 61.38 228 HIS A CA 1
ATOM 1833 C C . HIS A 1 228 ? -14.196 6.895 15.295 1.00 61.38 228 HIS A C 1
ATOM 1835 O O . HIS A 1 228 ? -15.418 6.825 15.413 1.00 61.38 228 HIS A O 1
ATOM 1841 N N . CYS A 1 229 ? -13.384 5.993 15.883 1.00 54.34 229 CYS A N 1
ATOM 1842 C CA . CYS A 1 229 ? -13.850 4.914 16.764 1.00 54.34 229 CYS A CA 1
ATOM 1843 C C . CYS A 1 229 ? -14.465 5.405 18.083 1.00 54.34 229 CYS A C 1
ATOM 1845 O O . CYS A 1 229 ? -15.092 4.608 18.777 1.00 54.34 229 CYS A O 1
ATOM 1847 N N . THR A 1 230 ? -14.281 6.667 18.489 1.00 48.53 230 THR A N 1
ATOM 1848 C CA . THR A 1 230 ? -14.682 7.101 19.841 1.00 48.53 230 THR A CA 1
ATOM 1849 C C . THR A 1 230 ? -16.160 7.399 20.038 1.00 48.53 230 THR A C 1
ATOM 1851 O O . THR A 1 230 ? -16.579 7.640 21.170 1.00 48.53 230 THR A O 1
ATOM 1854 N N . LEU A 1 231 ? -16.993 7.377 19.002 1.00 48.84 231 LEU A N 1
ATOM 1855 C CA . LEU A 1 231 ? -18.352 7.897 19.126 1.00 48.84 231 LEU A CA 1
ATOM 1856 C C . LEU A 1 231 ? -19.319 7.106 18.261 1.00 48.84 231 LEU A C 1
ATOM 1858 O O . LEU A 1 231 ? -19.522 7.448 17.106 1.00 48.84 231 LEU A O 1
ATOM 1862 N N . ASN A 1 232 ? -19.946 6.086 18.853 1.00 42.00 232 ASN A N 1
ATOM 1863 C CA . ASN A 1 232 ? -21.313 5.659 18.531 1.00 42.00 232 ASN A CA 1
ATOM 1864 C C . ASN A 1 232 ? -21.633 5.577 17.021 1.00 42.00 232 ASN A C 1
ATOM 1866 O O . ASN A 1 232 ? -22.721 5.951 16.580 1.00 42.00 232 ASN A O 1
ATOM 1870 N N . HIS A 1 233 ? -20.672 5.132 16.210 1.00 44.59 233 HIS A N 1
ATOM 1871 C CA . HIS A 1 233 ? -20.880 4.932 14.788 1.00 44.59 233 HIS A CA 1
ATOM 1872 C C . HIS A 1 233 ? -21.511 3.556 14.636 1.00 44.59 233 HIS A C 1
ATOM 1874 O O . HIS A 1 233 ? -20.992 2.569 15.152 1.00 44.59 233 HIS A O 1
ATOM 1880 N N . LYS A 1 234 ? -22.625 3.482 13.905 1.00 50.16 234 LYS A N 1
ATOM 1881 C CA . LYS A 1 234 ? -23.426 2.269 13.656 1.00 50.16 234 LYS A CA 1
ATOM 1882 C C . LYS A 1 234 ? -22.654 1.063 13.078 1.00 50.16 234 LYS A C 1
ATOM 1884 O O . LYS A 1 234 ? -23.281 0.046 12.802 1.00 50.16 234 LYS A O 1
ATOM 1889 N N . HIS A 1 235 ? -21.339 1.162 12.865 1.00 54.00 235 HIS A N 1
ATOM 1890 C CA . HIS A 1 235 ? -20.582 0.237 12.030 1.00 54.00 235 HIS A CA 1
ATOM 1891 C C . HIS A 1 235 ? -19.403 -0.499 12.679 1.00 54.00 235 HIS A C 1
ATOM 1893 O O . HIS A 1 235 ? -18.982 -1.446 12.035 1.00 54.00 235 HIS A O 1
ATOM 1899 N N . THR A 1 236 ? -18.939 -0.176 13.901 1.00 63.69 236 THR A N 1
ATOM 1900 C CA . THR A 1 236 ? -18.163 -1.077 14.804 1.00 63.69 236 THR A CA 1
ATOM 1901 C C . THR A 1 236 ? -17.615 -0.324 16.023 1.00 63.69 236 THR A C 1
ATOM 1903 O O . THR A 1 236 ? -17.070 0.768 15.886 1.00 63.69 236 THR A O 1
ATOM 1906 N N . ASN A 1 237 ? -17.703 -0.932 17.211 1.00 77.31 237 ASN A N 1
ATOM 1907 C CA . ASN A 1 237 ? -16.993 -0.486 18.415 1.00 77.31 237 ASN A CA 1
ATOM 1908 C C . ASN A 1 237 ? -15.687 -1.280 18.570 1.00 77.31 237 ASN A C 1
ATOM 1910 O O . ASN A 1 237 ? -15.667 -2.452 18.209 1.00 77.31 237 ASN A O 1
ATOM 1914 N N . LEU A 1 238 ? -14.630 -0.686 19.136 1.00 85.69 238 LEU A N 1
ATOM 1915 C CA . LEU A 1 238 ? -13.421 -1.427 19.521 1.00 85.69 238 LEU A CA 1
ATOM 1916 C C . LEU A 1 238 ? -13.746 -2.343 20.712 1.00 85.69 238 LEU A C 1
ATOM 1918 O O . LEU A 1 238 ? -13.949 -1.854 21.823 1.00 85.69 238 LEU A O 1
ATOM 1922 N N . THR A 1 239 ? -13.810 -3.655 20.474 1.00 89.38 239 THR A N 1
ATOM 1923 C CA . THR A 1 239 ? -14.122 -4.671 21.500 1.00 89.38 239 THR A CA 1
ATOM 1924 C C . THR A 1 239 ? -12.893 -5.441 21.962 1.00 89.38 239 THR A C 1
ATOM 1926 O O . THR A 1 239 ? -12.875 -5.955 23.082 1.00 89.38 239 THR A O 1
ATOM 1929 N N . PHE A 1 240 ? -11.841 -5.475 21.142 1.00 91.50 240 PHE A N 1
ATOM 1930 C CA . PHE A 1 240 ? -10.589 -6.145 21.462 1.00 91.50 240 PHE A CA 1
ATOM 1931 C C . PHE A 1 240 ? -9.396 -5.252 21.135 1.00 91.50 240 PHE A C 1
ATOM 1933 O O . PHE A 1 240 ? -9.207 -4.856 19.982 1.00 91.50 240 PHE A O 1
ATOM 1940 N N . LEU A 1 241 ? -8.563 -4.994 22.141 1.00 90.44 241 LEU A N 1
ATOM 1941 C CA . LEU A 1 241 ? -7.305 -4.270 22.000 1.00 90.44 241 LEU A CA 1
ATOM 1942 C C . LEU A 1 241 ? -6.179 -5.073 22.649 1.00 90.44 241 LEU A C 1
ATOM 1944 O O . LEU A 1 241 ? -6.192 -5.291 23.859 1.00 90.44 241 LEU A O 1
ATOM 1948 N N . MET A 1 242 ? -5.197 -5.471 21.846 1.00 89.94 242 MET A N 1
ATOM 1949 C CA . MET A 1 242 ? -3.954 -6.075 22.315 1.00 89.94 242 MET A CA 1
ATOM 1950 C C . MET A 1 242 ? -2.766 -5.246 21.856 1.00 89.94 242 MET A C 1
ATOM 1952 O O . MET A 1 242 ? -2.613 -4.966 20.668 1.00 89.94 242 MET A O 1
ATOM 1956 N N . LEU A 1 243 ? -1.928 -4.882 22.817 1.00 87.19 243 LEU A N 1
ATOM 1957 C CA . LEU A 1 243 ? -0.719 -4.099 22.631 1.00 87.19 243 LEU A CA 1
ATOM 1958 C C . LEU A 1 243 ? 0.451 -4.868 23.252 1.00 87.19 243 LEU A C 1
ATOM 1960 O O . LEU A 1 243 ? 0.544 -4.971 24.472 1.00 87.19 243 LEU A O 1
ATOM 1964 N N . HIS A 1 244 ? 1.328 -5.421 22.418 1.00 84.75 244 HIS A N 1
ATOM 1965 C CA . HIS A 1 244 ? 2.517 -6.146 22.863 1.00 84.75 244 HIS A CA 1
ATOM 1966 C C . HIS A 1 244 ? 3.788 -5.405 22.438 1.00 84.75 244 HIS A C 1
ATOM 1968 O O . HIS A 1 244 ? 3.923 -5.025 21.270 1.00 84.75 244 HIS A O 1
ATOM 1974 N N . GLY A 1 245 ? 4.717 -5.210 23.379 1.00 77.12 245 GLY A N 1
ATOM 1975 C CA . GLY A 1 245 ? 5.980 -4.502 23.127 1.00 77.12 245 GLY A CA 1
ATOM 1976 C C . GLY A 1 245 ? 5.824 -2.981 23.023 1.00 77.12 245 GLY A C 1
ATOM 1977 O O . GLY A 1 245 ? 6.613 -2.309 22.375 1.00 77.12 245 GLY A O 1
ATOM 1978 N N . VAL A 1 246 ? 4.787 -2.405 23.633 1.00 78.81 246 VAL A N 1
ATOM 1979 C CA . VAL A 1 246 ? 4.626 -0.945 23.687 1.00 78.81 246 VAL A CA 1
ATOM 1980 C C . VAL A 1 246 ? 5.322 -0.410 24.938 1.00 78.81 246 VAL A C 1
ATOM 1982 O O . VAL A 1 246 ? 5.044 -0.871 26.045 1.00 78.81 246 VAL A O 1
ATOM 1985 N N . LEU A 1 247 ? 6.176 0.606 24.794 1.00 82.62 247 LEU A N 1
ATOM 1986 C CA . LEU A 1 247 ? 6.805 1.260 25.941 1.00 82.62 247 LEU A CA 1
ATOM 1987 C C . LEU A 1 247 ? 5.776 2.101 26.705 1.00 82.62 247 LEU A C 1
ATOM 1989 O O . LEU A 1 247 ? 5.141 2.989 26.137 1.00 82.62 247 LEU A O 1
ATOM 1993 N N . LEU A 1 248 ? 5.632 1.859 28.006 1.00 83.81 248 LEU A N 1
ATOM 1994 C CA . LEU A 1 248 ? 4.781 2.670 28.872 1.00 83.81 248 LEU A CA 1
ATOM 1995 C C . LEU A 1 248 ? 5.618 3.735 29.592 1.00 83.81 248 LEU A C 1
ATOM 1997 O O . LEU A 1 248 ? 6.167 3.482 30.660 1.00 83.81 248 LEU A O 1
ATOM 2001 N N . ASP A 1 249 ? 5.726 4.913 28.985 1.00 85.75 249 ASP A N 1
ATOM 2002 C CA . ASP A 1 249 ? 6.306 6.117 29.585 1.00 85.75 249 ASP A CA 1
ATOM 2003 C C . ASP A 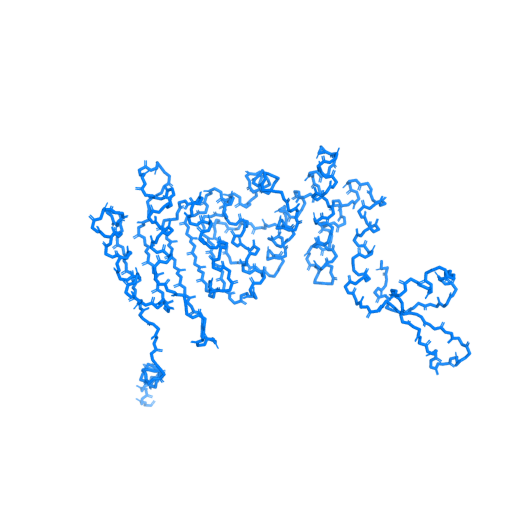1 249 ? 5.236 6.955 30.321 1.00 85.75 249 ASP A C 1
ATOM 2005 O O . ASP A 1 249 ? 4.041 6.663 30.236 1.00 85.75 249 ASP A O 1
ATOM 2009 N N . ASP A 1 250 ? 5.632 8.006 31.050 1.00 87.56 250 ASP A N 1
ATOM 2010 C CA . ASP A 1 250 ? 4.683 8.859 31.792 1.00 87.56 250 ASP A CA 1
ATOM 2011 C C . ASP A 1 250 ? 3.587 9.479 30.892 1.00 87.56 250 ASP A C 1
ATOM 2013 O O . ASP A 1 250 ? 2.406 9.455 31.275 1.00 87.56 250 ASP A O 1
ATOM 2017 N N . PRO A 1 251 ? 3.899 9.990 29.677 1.00 87.75 251 PRO A N 1
ATOM 2018 C CA . PRO A 1 251 ? 2.875 10.400 28.714 1.00 87.75 251 PRO A CA 1
ATOM 2019 C C . PRO A 1 251 ? 1.963 9.245 28.281 1.00 87.75 251 PRO A C 1
ATOM 2021 O O . PRO A 1 251 ? 0.752 9.428 28.138 1.00 87.75 251 PRO A O 1
ATOM 2024 N N . GLY A 1 252 ? 2.526 8.052 28.085 1.00 87.69 252 GLY A N 1
ATOM 2025 C CA . GLY A 1 252 ? 1.806 6.826 27.774 1.00 87.69 252 GLY A CA 1
ATOM 2026 C C . GLY A 1 252 ? 0.807 6.437 28.845 1.00 87.69 252 GLY A C 1
ATOM 2027 O O . GLY A 1 252 ? -0.365 6.233 28.532 1.00 87.69 252 GLY A O 1
ATOM 2028 N N . LEU A 1 253 ? 1.238 6.419 30.104 1.00 89.62 253 LEU A N 1
ATOM 2029 C CA . LEU A 1 253 ? 0.383 6.134 31.249 1.00 89.62 253 LEU A CA 1
ATOM 2030 C C . LEU A 1 253 ? -0.726 7.181 31.393 1.00 89.62 253 LEU A C 1
ATOM 2032 O O . LEU A 1 253 ? -1.878 6.827 31.644 1.00 89.62 253 LEU A O 1
ATOM 2036 N N . SER A 1 254 ? -0.400 8.456 31.179 1.00 92.81 254 SER A N 1
ATOM 2037 C CA . SER A 1 254 ? -1.369 9.555 31.237 1.00 92.81 254 SER A CA 1
ATOM 2038 C C . SER A 1 254 ? -2.446 9.425 30.155 1.00 92.81 254 SER A C 1
ATOM 2040 O O . SER A 1 254 ? -3.638 9.515 30.452 1.00 92.81 254 SER A O 1
ATOM 2042 N N . ASN A 1 255 ? -2.055 9.143 28.909 1.00 91.50 255 ASN A N 1
ATOM 2043 C CA . ASN A 1 255 ? -3.001 8.958 27.806 1.00 91.50 255 ASN A CA 1
ATOM 2044 C C . ASN A 1 255 ? -3.813 7.670 27.945 1.00 91.50 255 ASN A C 1
ATOM 2046 O O . ASN A 1 255 ? -4.999 7.660 27.621 1.00 91.50 255 ASN A O 1
ATOM 2050 N N . MET A 1 256 ? -3.194 6.595 28.433 1.00 90.62 256 MET A N 1
ATOM 2051 C CA . MET A 1 256 ? -3.885 5.346 28.734 1.00 90.62 256 MET A CA 1
ATOM 2052 C C . MET A 1 256 ? -4.944 5.573 29.813 1.00 90.62 256 MET A C 1
ATOM 2054 O O . MET A 1 256 ? -6.099 5.209 29.619 1.00 90.62 256 MET A O 1
ATOM 2058 N N . ARG A 1 257 ? -4.595 6.245 30.916 1.00 91.88 257 ARG A N 1
ATOM 2059 C CA . ARG A 1 257 ? -5.553 6.616 31.963 1.00 91.88 257 ARG A CA 1
ATOM 2060 C C . ARG A 1 257 ? -6.709 7.438 31.391 1.00 91.88 257 ARG A C 1
ATOM 2062 O O . ARG A 1 257 ? -7.859 7.061 31.594 1.00 91.88 257 ARG A O 1
ATOM 2069 N N . ALA A 1 258 ? -6.415 8.484 30.617 1.00 90.94 258 ALA A N 1
ATOM 2070 C CA . ALA A 1 258 ? -7.436 9.314 29.976 1.00 90.94 258 ALA A CA 1
ATOM 2071 C C . ALA A 1 258 ? -8.359 8.505 29.045 1.00 90.94 258 ALA A C 1
ATOM 2073 O O . ALA A 1 258 ? -9.564 8.745 29.007 1.00 90.94 258 ALA A O 1
ATOM 2074 N N . PHE A 1 259 ? -7.822 7.512 28.326 1.00 88.56 259 PHE A N 1
ATOM 2075 C CA . PHE A 1 259 ? -8.610 6.612 27.483 1.00 88.56 259 PHE A CA 1
ATOM 2076 C C . PHE A 1 259 ? -9.658 5.826 28.295 1.00 88.56 259 PHE A C 1
ATOM 2078 O O . PHE A 1 259 ? -10.811 5.713 27.869 1.00 88.56 259 PHE A O 1
ATOM 2085 N N . PHE A 1 260 ? -9.303 5.335 29.486 1.00 88.56 260 PHE A N 1
ATOM 2086 C CA . PHE A 1 260 ? -10.251 4.646 30.369 1.00 88.56 260 PHE A CA 1
ATOM 2087 C C . PHE A 1 260 ? -11.204 5.613 31.087 1.00 88.56 260 PHE A C 1
ATOM 2089 O O . PHE A 1 260 ? -12.415 5.397 31.063 1.00 88.56 260 PHE A O 1
ATOM 2096 N N . GLU A 1 261 ? -10.686 6.689 31.684 1.00 91.25 261 GLU A N 1
ATOM 2097 C CA . GLU A 1 261 ? -11.467 7.643 32.489 1.00 91.25 261 GLU A CA 1
ATOM 2098 C C . GLU A 1 261 ? -12.524 8.390 31.667 1.00 91.25 261 GLU A C 1
ATOM 2100 O O . GLU A 1 261 ? -13.639 8.599 32.142 1.00 91.25 261 GLU A O 1
ATOM 2105 N N . ASN A 1 262 ? -12.224 8.720 30.408 1.00 88.12 262 ASN A N 1
ATOM 2106 C CA . ASN A 1 262 ? -13.161 9.418 29.521 1.00 88.12 262 ASN A CA 1
ATOM 2107 C C . ASN A 1 262 ? -14.166 8.474 28.833 1.00 88.12 262 ASN A C 1
ATOM 2109 O O . ASN A 1 262 ? -14.903 8.887 27.937 1.00 88.12 262 ASN A O 1
ATOM 2113 N N . GLY A 1 263 ? -14.201 7.192 29.217 1.00 82.94 263 GLY A N 1
ATOM 2114 C CA . GLY A 1 263 ? -15.165 6.222 28.699 1.00 82.94 263 GLY A CA 1
ATOM 2115 C C . GLY A 1 263 ? -14.904 5.761 27.261 1.00 82.94 263 GLY A C 1
ATOM 2116 O O . GLY A 1 263 ? -15.781 5.133 26.663 1.00 82.94 263 GLY A O 1
ATOM 2117 N N . HIS A 1 264 ? -13.715 6.014 26.697 1.00 82.56 264 HIS A N 1
ATOM 2118 C CA . HIS A 1 264 ? -13.357 5.516 25.361 1.00 82.56 264 HIS A CA 1
ATOM 2119 C C . HIS A 1 264 ? -13.215 3.984 25.329 1.00 82.56 264 HIS A C 1
ATOM 2121 O O . HIS A 1 264 ? -13.418 3.371 24.284 1.00 82.56 264 HIS A O 1
ATOM 2127 N N . ALA A 1 265 ? -12.963 3.357 26.482 1.00 84.31 265 ALA A N 1
ATOM 2128 C CA . ALA A 1 265 ? -12.903 1.904 26.648 1.00 84.31 265 ALA A CA 1
ATOM 2129 C C . ALA A 1 265 ? -14.264 1.230 26.934 1.00 84.31 265 ALA A C 1
ATOM 2131 O O . ALA A 1 265 ? -14.303 0.032 27.186 1.00 84.31 265 ALA A O 1
ATOM 2132 N N . LYS A 1 266 ? -15.397 1.952 26.914 1.00 84.75 266 LYS A N 1
ATOM 2133 C CA . LYS A 1 266 ? -16.704 1.431 27.387 1.00 84.75 266 LYS A CA 1
ATOM 2134 C C . LYS A 1 266 ? -17.232 0.184 26.662 1.00 84.75 266 LYS A C 1
ATOM 2136 O O . LYS A 1 266 ? -18.102 -0.500 27.189 1.00 84.75 266 LYS A O 1
ATOM 2141 N N . HIS A 1 267 ? -16.767 -0.065 25.440 1.00 85.31 267 HIS A N 1
ATOM 2142 C CA . HIS A 1 267 ? -17.156 -1.221 24.625 1.00 85.31 267 HIS A CA 1
ATOM 2143 C C . HIS A 1 267 ? -16.063 -2.290 24.553 1.00 85.31 267 HIS A C 1
ATOM 2145 O O . HIS A 1 267 ? -16.236 -3.284 23.854 1.00 85.31 267 HIS A O 1
ATOM 2151 N N . LEU A 1 268 ? -14.948 -2.082 25.255 1.00 87.00 268 LEU A N 1
ATOM 2152 C CA . LEU A 1 268 ? -13.825 -2.998 25.258 1.00 87.00 268 LEU A CA 1
ATOM 2153 C C . LEU A 1 268 ? -14.180 -4.219 26.109 1.00 87.00 268 LEU A C 1
ATOM 2155 O O . LEU A 1 268 ? -14.354 -4.120 27.321 1.00 87.00 268 LEU A O 1
ATOM 2159 N N . GLU A 1 269 ? -14.293 -5.373 25.465 1.00 90.25 269 GLU A N 1
ATOM 2160 C CA . GLU A 1 269 ? -14.552 -6.656 26.121 1.00 90.25 269 GLU A CA 1
ATOM 2161 C C . GLU A 1 269 ? -13.246 -7.316 26.564 1.00 90.25 269 GLU A C 1
ATOM 2163 O O . GLU A 1 269 ? -13.205 -8.032 27.565 1.00 90.25 269 GLU A O 1
ATOM 2168 N N . LYS A 1 270 ? -12.170 -7.089 25.801 1.00 90.19 270 LYS A N 1
ATOM 2169 C CA . LYS A 1 270 ? -10.843 -7.645 26.058 1.00 90.19 270 LYS A CA 1
ATOM 2170 C C . LYS A 1 270 ? -9.768 -6.591 25.847 1.00 90.19 270 LYS A C 1
ATOM 2172 O O . LYS A 1 270 ? -9.688 -5.964 24.790 1.00 90.19 270 LYS A O 1
ATOM 2177 N N . PHE A 1 271 ? -8.918 -6.450 26.854 1.00 90.31 271 PHE A N 1
ATOM 2178 C CA . PHE A 1 271 ? -7.743 -5.597 26.827 1.00 90.31 271 PHE A CA 1
ATOM 2179 C C . PHE A 1 271 ? -6.528 -6.409 27.252 1.00 90.31 271 PHE A C 1
ATOM 2181 O O . PHE A 1 271 ? -6.555 -7.040 28.308 1.00 90.31 271 PHE A O 1
ATOM 2188 N N . HIS A 1 272 ? -5.479 -6.382 26.439 1.00 89.81 272 HIS A N 1
ATOM 2189 C CA . HIS A 1 272 ? -4.199 -7.002 26.749 1.00 89.81 272 HIS A CA 1
ATOM 2190 C C . HIS A 1 272 ? -3.077 -5.995 26.522 1.00 89.81 272 HIS A C 1
ATOM 2192 O O . HIS A 1 272 ? -3.012 -5.365 25.464 1.00 89.81 272 HIS A O 1
ATOM 2198 N N . PHE A 1 273 ? -2.209 -5.837 27.513 1.00 85.62 273 PHE A N 1
ATOM 2199 C CA . PHE A 1 273 ? -1.084 -4.915 27.453 1.00 85.62 273 PHE A CA 1
ATOM 2200 C C . PHE A 1 273 ? 0.126 -5.559 28.111 1.00 85.62 273 PHE A C 1
ATOM 2202 O O . PHE A 1 273 ? 0.125 -5.762 29.324 1.00 85.62 273 PHE A O 1
ATOM 2209 N N . ASP A 1 274 ? 1.153 -5.823 27.309 1.00 80.44 274 ASP A N 1
ATOM 2210 C CA . ASP A 1 274 ? 2.432 -6.314 27.805 1.00 80.44 274 ASP A CA 1
ATOM 2211 C C . ASP A 1 274 ? 3.514 -5.268 27.587 1.00 80.44 274 ASP A C 1
ATOM 2213 O O . ASP A 1 274 ? 3.680 -4.722 26.488 1.00 80.44 274 ASP A O 1
ATOM 2217 N N . LEU A 1 275 ? 4.295 -5.047 28.641 1.00 72.38 275 LEU A N 1
ATOM 2218 C CA . LEU A 1 275 ? 5.532 -4.288 28.549 1.00 72.38 275 LEU A CA 1
ATOM 2219 C C . LEU A 1 275 ? 6.545 -5.038 27.670 1.00 72.38 275 LEU A C 1
ATOM 2221 O O . LEU A 1 275 ? 6.496 -6.271 27.599 1.00 72.38 275 LEU A O 1
ATOM 2225 N N . PRO A 1 276 ? 7.495 -4.328 27.034 1.00 67.94 276 PRO A N 1
ATOM 2226 C CA . PRO A 1 276 ? 8.590 -4.973 26.328 1.00 67.94 276 PRO A CA 1
ATOM 2227 C C . PRO A 1 276 ? 9.311 -5.914 27.297 1.00 67.94 276 PRO A C 1
ATOM 2229 O O . PRO A 1 276 ? 9.801 -5.491 28.347 1.00 67.94 276 PRO A O 1
ATOM 2232 N N . LEU A 1 277 ? 9.328 -7.207 26.982 1.00 58.56 277 LEU A N 1
ATOM 2233 C CA . LEU A 1 277 ? 9.949 -8.213 27.836 1.00 58.56 277 LEU A CA 1
ATOM 2234 C C . LEU A 1 277 ? 11.453 -7.919 27.975 1.00 58.56 277 LEU A C 1
ATOM 2236 O O . LEU A 1 277 ? 12.182 -7.758 26.991 1.00 58.56 277 LEU A O 1
ATOM 2240 N N . SER A 1 278 ? 11.928 -7.844 29.222 1.00 51.28 278 SER A N 1
ATOM 2241 C CA . SER A 1 278 ? 13.350 -7.647 29.513 1.00 51.28 278 SER A CA 1
ATOM 2242 C C . SER A 1 278 ? 14.182 -8.838 29.007 1.00 51.28 278 SER A C 1
ATOM 2244 O O . SER A 1 278 ? 13.691 -9.966 29.009 1.00 51.28 278 SER A O 1
ATOM 2246 N N . PRO A 1 279 ? 15.470 -8.661 28.656 1.00 48.91 279 PRO A N 1
ATOM 2247 C CA . PRO A 1 279 ? 16.354 -9.744 28.213 1.00 48.91 279 PRO A CA 1
ATOM 2248 C C . PRO A 1 279 ? 16.444 -10.984 29.134 1.00 48.91 279 PRO A C 1
ATOM 2250 O O . PRO A 1 279 ? 16.949 -12.022 28.707 1.00 48.91 279 PRO A O 1
ATOM 2253 N N . LEU A 1 280 ? 16.012 -10.888 30.395 1.00 42.69 280 LEU A N 1
ATOM 2254 C CA . LEU A 1 280 ? 16.167 -11.940 31.404 1.00 42.69 280 LEU A CA 1
ATOM 2255 C C . LEU A 1 280 ? 14.945 -12.862 31.529 1.00 42.69 280 LEU A C 1
ATOM 2257 O O . LEU A 1 280 ? 15.128 -14.032 31.856 1.00 42.69 280 LEU A O 1
ATOM 2261 N N . SER A 1 281 ? 13.737 -12.404 31.185 1.00 46.31 281 SER A N 1
ATOM 2262 C CA . SER A 1 281 ? 12.522 -13.240 31.210 1.00 46.31 281 SER A CA 1
ATOM 2263 C C . SER A 1 281 ? 12.488 -14.284 30.081 1.00 46.31 281 SER A C 1
ATOM 2265 O O . SER A 1 281 ? 11.755 -15.267 30.153 1.00 46.31 281 SER A O 1
ATOM 2267 N N . TRP A 1 282 ? 13.341 -14.137 29.059 1.00 48.22 282 TRP A N 1
ATOM 2268 C CA . TRP A 1 282 ? 13.381 -15.031 27.892 1.00 48.22 282 TRP A CA 1
ATOM 2269 C C . TRP A 1 282 ? 13.952 -16.426 28.168 1.00 48.22 282 TRP A C 1
ATOM 2271 O O . TRP A 1 282 ? 13.616 -17.371 27.457 1.00 48.22 282 TRP A O 1
ATOM 2281 N N . ARG A 1 283 ? 14.823 -16.585 29.179 1.00 38.78 283 ARG A N 1
ATOM 2282 C CA . ARG A 1 283 ? 15.344 -17.918 29.546 1.00 38.78 283 ARG A CA 1
ATOM 2283 C C . ARG A 1 283 ? 14.312 -18.765 30.280 1.00 38.78 283 ARG A C 1
ATOM 2285 O O . ARG A 1 283 ? 14.466 -19.980 30.320 1.00 38.78 283 ARG A O 1
ATOM 2292 N N . GLU A 1 284 ? 13.288 -18.152 30.859 1.00 38.03 284 GLU A N 1
ATOM 2293 C CA . GLU A 1 284 ? 12.283 -18.880 31.626 1.00 38.03 284 GLU A CA 1
ATOM 2294 C C . GLU A 1 284 ? 11.152 -19.376 30.718 1.00 38.03 284 GLU A C 1
ATOM 2296 O O . GLU A 1 284 ? 10.800 -20.547 30.806 1.00 38.03 284 GLU A O 1
ATOM 2301 N N . GLU A 1 285 ? 10.679 -18.585 29.748 1.00 39.59 285 GLU A N 1
ATOM 2302 C CA . GLU A 1 285 ? 9.589 -19.012 28.850 1.00 39.59 285 GLU A CA 1
ATOM 2303 C C . GLU A 1 285 ? 9.990 -20.091 27.826 1.00 39.59 285 GLU A C 1
ATOM 2305 O O . GLU A 1 285 ? 9.200 -20.996 27.550 1.00 39.59 285 GLU A O 1
ATOM 2310 N N . MET A 1 286 ? 11.229 -20.090 27.311 1.00 34.59 286 MET A N 1
ATOM 2311 C CA . MET A 1 286 ? 11.696 -21.174 26.424 1.00 34.59 286 MET A CA 1
ATOM 2312 C C . MET A 1 286 ? 11.953 -22.501 27.160 1.00 34.59 286 MET A C 1
ATOM 2314 O O . MET A 1 286 ? 12.001 -23.550 26.521 1.00 34.59 286 MET A O 1
ATOM 2318 N N . ASN A 1 287 ? 12.064 -22.487 28.492 1.00 35.75 287 ASN A N 1
ATOM 2319 C CA . ASN A 1 287 ? 12.248 -23.699 29.296 1.00 35.75 287 ASN A CA 1
ATOM 2320 C C . ASN A 1 287 ? 10.927 -24.400 29.672 1.00 35.75 287 ASN A C 1
ATOM 2322 O O . ASN A 1 287 ? 10.969 -25.498 30.223 1.00 35.75 287 ASN A O 1
ATOM 2326 N N . TYR A 1 288 ? 9.761 -23.835 29.333 1.00 36.19 288 TYR A N 1
ATOM 2327 C CA . TYR A 1 288 ? 8.451 -24.449 29.607 1.00 36.19 288 TYR A CA 1
ATOM 2328 C C . TYR A 1 288 ? 7.851 -25.251 28.436 1.00 36.19 288 TYR A C 1
ATOM 2330 O O . TYR A 1 288 ? 6.729 -25.743 28.544 1.00 36.19 288 TYR A O 1
ATOM 2338 N N . THR A 1 289 ? 8.582 -25.451 27.332 1.00 36.41 289 THR A N 1
ATOM 2339 C CA . THR A 1 289 ? 8.111 -26.245 26.172 1.00 36.41 289 THR A CA 1
ATOM 2340 C C . THR A 1 289 ? 9.015 -27.427 25.810 1.00 36.41 289 THR A C 1
ATOM 2342 O O . THR A 1 289 ? 9.115 -27.816 24.650 1.00 36.41 289 THR A O 1
ATOM 2345 N N . ALA A 1 290 ? 9.623 -28.074 26.807 1.00 28.41 290 ALA A N 1
ATOM 2346 C CA . ALA A 1 290 ? 10.101 -29.447 26.655 1.00 28.41 290 ALA A CA 1
ATOM 2347 C C . ALA A 1 290 ? 9.080 -30.407 27.295 1.00 28.41 290 ALA A C 1
ATOM 2349 O O . ALA A 1 290 ? 8.889 -30.357 28.513 1.00 28.41 290 ALA A O 1
ATOM 2350 N N . PRO A 1 291 ? 8.414 -31.295 26.533 1.00 29.53 291 PRO A N 1
ATOM 2351 C CA . PRO A 1 291 ? 7.660 -32.372 27.143 1.00 29.53 291 PRO A CA 1
ATOM 2352 C C . PRO A 1 291 ? 8.647 -33.345 27.791 1.00 29.53 291 PRO A C 1
ATOM 2354 O O . PRO A 1 291 ? 9.374 -34.073 27.118 1.00 29.53 291 PRO A O 1
ATOM 2357 N N . LEU A 1 292 ? 8.642 -33.378 29.122 1.00 36.91 292 LEU A N 1
ATOM 2358 C CA . LEU A 1 292 ? 9.049 -34.555 29.875 1.00 36.91 292 LEU A CA 1
ATOM 2359 C C . LEU A 1 292 ? 8.039 -35.668 29.576 1.00 36.91 292 LEU A C 1
ATOM 2361 O O . LEU A 1 292 ? 7.041 -35.821 30.275 1.00 36.91 292 LEU A O 1
ATOM 2365 N N . SER A 1 293 ? 8.297 -36.462 28.541 1.00 30.14 293 SER A N 1
ATOM 2366 C CA . SER A 1 293 ? 7.751 -37.814 28.456 1.00 30.14 293 SER A CA 1
ATOM 2367 C C . SER A 1 293 ? 8.894 -38.806 28.596 1.00 30.14 293 SER A C 1
ATOM 2369 O O . SER A 1 293 ? 9.556 -39.176 27.629 1.00 30.14 293 SER A O 1
ATOM 2371 N N . ALA A 1 294 ? 9.120 -39.212 29.842 1.00 32.66 294 ALA A N 1
ATOM 2372 C CA . ALA A 1 294 ? 9.782 -40.455 30.174 1.00 32.66 294 ALA A CA 1
ATOM 2373 C C . ALA A 1 294 ? 8.790 -41.608 29.962 1.00 32.66 294 ALA A C 1
ATOM 2375 O O . ALA A 1 294 ? 7.768 -41.663 30.651 1.00 32.66 294 ALA A O 1
ATOM 2376 N N . ARG A 1 295 ? 9.101 -42.501 29.022 1.00 31.91 295 ARG A N 1
ATOM 2377 C CA . ARG A 1 295 ? 9.066 -43.971 29.132 1.00 31.91 295 ARG A CA 1
ATOM 2378 C C . ARG A 1 295 ? 9.487 -44.589 27.808 1.00 31.91 295 ARG A C 1
ATOM 2380 O O . ARG A 1 295 ? 8.936 -44.164 26.773 1.00 31.91 295 ARG A O 1
#

Organism: Paramuricea clavata (NCBI:txid317549)